Protein AF-Q9RK41-F1 (afdb_monomer)

Structure (mmCIF, N/CA/C/O backbone):
data_AF-Q9RK41-F1
#
_entry.id   AF-Q9RK41-F1
#
loop_
_atom_site.group_PDB
_atom_site.id
_atom_site.type_symbol
_atom_site.label_atom_id
_atom_site.label_alt_id
_atom_site.label_comp_id
_atom_site.label_asym_id
_atom_site.label_entity_id
_atom_site.label_seq_id
_atom_site.pdbx_PDB_ins_code
_atom_site.Cartn_x
_atom_site.Cartn_y
_atom_site.Cartn_z
_atom_site.occupancy
_atom_site.B_iso_or_equiv
_atom_site.auth_seq_id
_atom_site.auth_comp_id
_atom_site.auth_asym_id
_atom_site.auth_atom_id
_atom_site.pdbx_PDB_model_num
ATOM 1 N N . MET A 1 1 ? 5.358 27.552 23.175 1.00 31.44 1 MET A N 1
ATOM 2 C CA . MET A 1 1 ? 4.069 26.847 23.022 1.00 31.44 1 MET A CA 1
ATOM 3 C C . MET A 1 1 ? 4.256 25.793 21.933 1.00 31.44 1 MET A C 1
ATOM 5 O O . MET A 1 1 ? 4.200 26.131 20.760 1.00 31.44 1 MET A O 1
ATOM 9 N N . ARG A 1 2 ? 4.664 24.566 22.292 1.00 28.25 2 ARG A N 1
ATOM 10 C CA . ARG A 1 2 ? 4.886 23.490 21.310 1.00 28.25 2 ARG A CA 1
ATOM 11 C C . ARG A 1 2 ? 3.528 22.882 20.985 1.00 28.25 2 ARG A C 1
ATOM 13 O O . ARG A 1 2 ? 2.887 22.338 21.876 1.00 28.25 2 ARG A O 1
ATOM 20 N N . ALA A 1 3 ? 3.082 23.018 19.742 1.00 28.22 3 ALA A N 1
ATOM 21 C CA . ALA A 1 3 ? 1.960 22.238 19.255 1.00 28.22 3 ALA A CA 1
ATOM 22 C C . ALA A 1 3 ? 2.351 20.757 19.362 1.00 28.22 3 ALA A C 1
ATOM 24 O O . ALA A 1 3 ? 3.276 20.311 18.684 1.00 2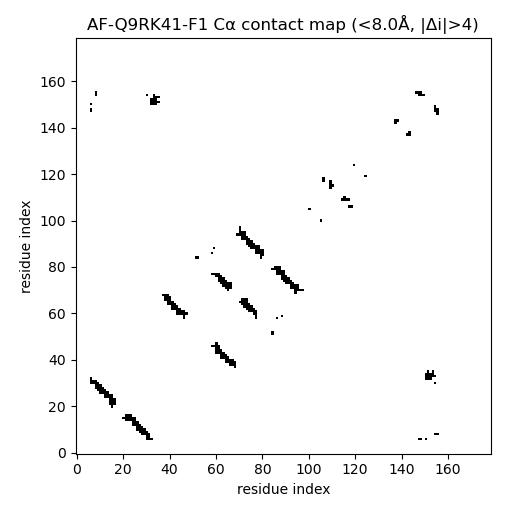8.22 3 ALA A O 1
ATOM 25 N N . ALA A 1 4 ? 1.679 20.015 20.240 1.00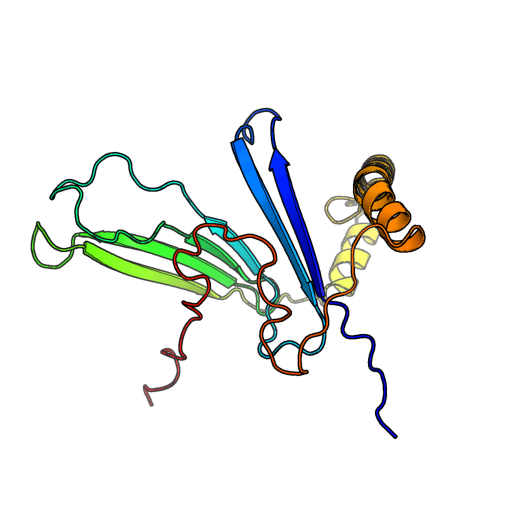 36.22 4 ALA A N 1
ATOM 26 C CA . ALA A 1 4 ? 1.688 18.561 20.226 1.00 36.22 4 ALA A CA 1
ATOM 27 C C . ALA A 1 4 ? 0.909 18.119 18.980 1.00 36.22 4 ALA A C 1
ATOM 29 O O . ALA A 1 4 ? -0.271 17.782 19.043 1.00 36.22 4 ALA A O 1
ATOM 30 N N . ALA A 1 5 ? 1.537 18.226 17.809 1.00 40.34 5 ALA A N 1
ATOM 31 C CA . ALA A 1 5 ? 1.030 17.557 16.627 1.00 40.34 5 ALA A CA 1
ATOM 32 C C . ALA A 1 5 ? 1.060 16.062 16.952 1.00 40.34 5 ALA A C 1
ATOM 34 O O . ALA A 1 5 ? 2.120 15.529 17.265 1.00 40.34 5 ALA A O 1
ATOM 35 N N . SER A 1 6 ? -0.102 15.409 16.943 1.00 44.84 6 SER A N 1
ATOM 36 C CA . SER A 1 6 ? -0.210 13.955 17.051 1.00 44.84 6 SER A CA 1
ATOM 37 C C . SER A 1 6 ? 0.601 13.328 15.910 1.00 44.84 6 SER A C 1
ATOM 39 O O . SER A 1 6 ? 0.143 13.227 14.772 1.00 44.84 6 SER A O 1
ATOM 41 N N . GLN A 1 7 ? 1.857 12.999 16.203 1.00 54.12 7 GLN A N 1
ATOM 42 C CA . GLN A 1 7 ? 2.804 12.331 15.319 1.00 54.12 7 GLN A CA 1
ATOM 43 C C . GLN A 1 7 ? 2.593 10.833 15.514 1.00 54.12 7 GLN A C 1
ATOM 45 O O . GLN A 1 7 ? 3.351 10.150 16.192 1.00 54.12 7 GLN A O 1
ATOM 50 N N . SER A 1 8 ? 1.465 10.332 15.016 1.00 60.81 8 SER A N 1
ATOM 51 C CA . SER A 1 8 ? 1.144 8.912 15.078 1.00 60.81 8 SER A CA 1
ATOM 52 C C . SER A 1 8 ? 1.766 8.209 13.874 1.00 60.81 8 SER A C 1
ATOM 54 O O . SER A 1 8 ? 1.295 8.333 12.744 1.00 60.81 8 SER A O 1
ATOM 56 N N . ALA A 1 9 ? 2.848 7.472 14.119 1.00 62.91 9 ALA A N 1
ATOM 57 C CA . ALA A 1 9 ? 3.339 6.452 13.206 1.00 62.91 9 ALA A CA 1
ATOM 58 C C . ALA A 1 9 ? 2.859 5.091 13.710 1.00 62.91 9 ALA A C 1
ATOM 60 O O . ALA A 1 9 ? 3.161 4.680 14.830 1.00 62.91 9 ALA A O 1
ATOM 61 N N . THR A 1 10 ? 2.113 4.377 12.876 1.00 73.88 10 THR A N 1
ATOM 62 C CA . THR A 1 10 ? 1.644 3.026 13.166 1.00 73.88 10 THR A CA 1
ATOM 63 C C . THR A 1 10 ? 2.471 2.037 12.365 1.00 73.88 10 THR A C 1
ATOM 65 O O . THR A 1 10 ? 2.572 2.121 11.139 1.00 73.88 10 THR A O 1
ATOM 68 N N . ARG A 1 11 ? 3.054 1.063 13.065 1.00 77.56 11 ARG A N 1
ATOM 69 C CA . ARG A 1 11 ? 3.727 -0.089 12.469 1.00 77.56 11 ARG A CA 1
ATOM 70 C C . ARG A 1 11 ? 3.065 -1.355 12.992 1.00 77.56 11 ARG A C 1
ATOM 72 O O . ARG A 1 11 ? 3.090 -1.602 14.191 1.00 77.56 11 ARG A O 1
ATOM 79 N N . ALA A 1 12 ? 2.541 -2.169 12.087 1.00 80.56 12 ALA A N 1
ATOM 80 C CA . ALA A 1 12 ? 2.037 -3.503 12.388 1.00 80.56 12 ALA A CA 1
ATOM 81 C C . ALA A 1 12 ? 2.848 -4.539 11.607 1.00 80.56 12 ALA A C 1
ATOM 83 O O . ALA A 1 12 ? 3.278 -4.295 10.477 1.00 80.56 12 ALA A O 1
ATOM 84 N N . CYS A 1 13 ? 3.105 -5.688 12.222 1.00 81.19 13 CYS A N 1
ATOM 85 C CA . CYS A 1 13 ? 3.839 -6.777 11.600 1.00 81.19 13 CYS A CA 1
ATOM 86 C C . CYS A 1 13 ? 3.270 -8.103 12.087 1.00 81.19 13 CYS A C 1
ATOM 88 O O . CYS A 1 13 ? 3.173 -8.316 13.292 1.00 81.19 13 CYS A O 1
ATOM 90 N N . TRP A 1 14 ? 2.936 -8.999 11.165 1.00 85.12 14 TRP A N 1
ATOM 91 C CA . TRP A 1 14 ? 2.436 -10.330 11.492 1.00 85.12 14 TRP A CA 1
ATOM 92 C C . TRP A 1 14 ? 2.948 -11.357 10.484 1.00 85.12 14 TRP A C 1
ATOM 94 O O . TRP A 1 14 ? 3.359 -11.012 9.375 1.00 85.12 14 TRP A O 1
ATOM 104 N N . ASN A 1 15 ? 2.954 -12.627 10.878 1.00 84.06 15 ASN A N 1
ATOM 105 C CA . ASN A 1 15 ? 3.256 -13.734 9.976 1.00 84.06 15 ASN A CA 1
ATOM 106 C C . ASN A 1 15 ? 1.941 -14.404 9.579 1.00 84.06 15 ASN A C 1
ATOM 108 O O . ASN A 1 15 ? 1.101 -14.662 10.440 1.00 84.06 15 ASN A O 1
ATOM 112 N N . SER A 1 16 ? 1.771 -14.700 8.294 1.00 82.38 16 SER A N 1
ATOM 113 C CA . SER A 1 16 ? 0.639 -15.488 7.820 1.00 82.38 16 SER A CA 1
ATOM 114 C C . SER A 1 16 ? 0.942 -16.980 7.934 1.00 82.38 16 SER A C 1
ATOM 116 O O . SER A 1 16 ? 2.052 -17.437 7.652 1.00 82.38 16 SER A O 1
ATOM 118 N N . THR A 1 17 ? -0.058 -17.748 8.351 1.00 81.00 17 THR A N 1
ATOM 119 C CA . THR A 1 17 ? -0.042 -19.218 8.381 1.00 81.00 17 THR A CA 1
ATOM 120 C C . THR A 1 17 ? -0.979 -19.820 7.331 1.00 81.00 17 THR A C 1
ATOM 122 O O . THR A 1 17 ? -1.079 -21.039 7.225 1.00 81.00 17 THR A O 1
ATOM 125 N N . ALA A 1 18 ? -1.664 -18.985 6.546 1.00 82.25 18 ALA A N 1
ATOM 126 C CA . ALA A 1 18 ? -2.736 -19.411 5.658 1.00 82.25 18 ALA A CA 1
ATOM 127 C C . ALA A 1 18 ? -2.232 -19.733 4.241 1.00 82.25 18 ALA A C 1
ATOM 129 O O . ALA A 1 18 ? -1.663 -18.873 3.565 1.00 82.25 18 ALA A O 1
ATOM 130 N N . GLY A 1 19 ? -2.513 -20.952 3.766 1.00 88.38 19 GLY A N 1
ATOM 131 C CA . GLY A 1 19 ? -2.382 -21.360 2.361 1.00 88.38 19 GLY A CA 1
ATOM 132 C C . GLY A 1 19 ? -1.054 -20.967 1.700 1.00 88.38 19 GLY A C 1
ATOM 133 O O . GLY A 1 19 ? 0.020 -21.189 2.255 1.00 88.38 19 GLY A O 1
ATOM 134 N N . ALA A 1 20 ? -1.136 -20.345 0.518 1.00 86.25 20 ALA A N 1
ATOM 135 C CA . ALA A 1 20 ? 0.021 -19.884 -0.262 1.00 86.25 20 ALA A CA 1
ATOM 136 C C . ALA A 1 20 ? 0.879 -18.814 0.445 1.00 86.25 20 ALA A C 1
ATOM 138 O O . ALA A 1 20 ? 2.006 -18.551 0.033 1.00 86.25 20 ALA A O 1
ATOM 139 N N . TRP A 1 21 ? 0.364 -18.208 1.517 1.00 84.94 21 TRP A N 1
ATOM 140 C CA . TRP A 1 21 ? 1.045 -17.176 2.295 1.00 84.94 21 TRP A CA 1
ATOM 141 C C . TRP A 1 21 ? 1.672 -17.713 3.584 1.00 84.94 21 TRP A C 1
ATOM 143 O O . TRP A 1 21 ? 2.211 -16.929 4.366 1.00 84.94 21 TRP A O 1
ATOM 153 N N . ALA A 1 22 ? 1.632 -19.029 3.816 1.00 89.31 22 ALA A N 1
ATOM 154 C CA . ALA A 1 22 ? 2.238 -19.641 4.989 1.00 89.31 22 ALA A CA 1
ATOM 155 C C . ALA A 1 22 ? 3.745 -19.322 5.079 1.00 89.31 22 ALA A C 1
ATOM 157 O O . ALA A 1 22 ? 4.538 -19.614 4.180 1.00 89.31 22 ALA A O 1
ATOM 158 N N . GLY A 1 23 ? 4.145 -18.702 6.190 1.00 86.06 23 GLY A N 1
ATOM 159 C CA . GLY A 1 23 ? 5.519 -18.262 6.435 1.00 86.06 23 GLY A CA 1
ATOM 160 C C . GLY A 1 23 ? 5.881 -16.911 5.809 1.00 86.06 23 GLY A C 1
ATOM 161 O O . GLY A 1 23 ? 7.034 -16.492 5.918 1.00 86.06 23 GLY A O 1
ATOM 162 N N . THR A 1 24 ? 4.937 -16.210 5.176 1.00 90.50 24 THR A N 1
ATOM 163 C CA . THR A 1 24 ? 5.147 -14.840 4.688 1.00 90.50 24 THR A CA 1
ATOM 164 C C . THR A 1 24 ? 4.859 -13.833 5.796 1.00 90.50 24 THR A C 1
ATOM 166 O O . THR A 1 24 ? 3.843 -13.910 6.489 1.00 90.50 24 THR A O 1
ATOM 169 N N . ARG A 1 25 ? 5.760 -12.861 5.957 1.00 90.56 25 ARG A N 1
ATOM 170 C CA . ARG A 1 25 ? 5.607 -11.752 6.898 1.00 90.56 25 ARG A CA 1
ATOM 171 C C . ARG A 1 25 ? 4.985 -10.554 6.197 1.00 90.56 25 ARG A C 1
ATOM 173 O O . ARG A 1 25 ? 5.548 -10.053 5.227 1.00 90.56 25 ARG A O 1
ATOM 180 N N . PHE A 1 26 ? 3.889 -10.053 6.745 1.00 90.31 26 PHE A N 1
ATOM 181 C CA . PHE A 1 26 ? 3.267 -8.808 6.321 1.00 90.31 26 PHE A CA 1
ATOM 182 C C . PHE A 1 26 ? 3.679 -7.686 7.270 1.00 90.31 26 PHE A C 1
ATOM 184 O O . PHE A 1 26 ? 3.682 -7.859 8.491 1.00 90.31 26 PHE A O 1
ATOM 191 N N . ARG A 1 27 ? 4.056 -6.535 6.706 1.00 89.94 27 ARG A N 1
ATOM 192 C CA . ARG A 1 27 ? 4.402 -5.323 7.454 1.00 89.94 27 ARG A CA 1
ATOM 193 C C . ARG A 1 27 ? 3.597 -4.164 6.895 1.00 89.94 27 ARG A C 1
ATOM 195 O O . ARG A 1 27 ? 3.735 -3.833 5.724 1.00 89.94 27 ARG A O 1
ATOM 202 N N . LEU A 1 28 ? 2.823 -3.524 7.760 1.00 90.75 28 LEU A N 1
ATOM 203 C CA . LEU A 1 28 ? 2.126 -2.282 7.465 1.00 90.75 28 LEU A CA 1
ATOM 204 C C . LEU A 1 28 ? 2.824 -1.142 8.206 1.00 90.75 28 LEU A C 1
ATOM 206 O O . LEU A 1 28 ? 3.111 -1.256 9.401 1.00 90.75 28 LEU A O 1
ATOM 210 N N . ARG A 1 29 ? 3.120 -0.051 7.498 1.00 89.69 29 ARG A N 1
ATOM 211 C CA . ARG A 1 29 ? 3.643 1.189 8.078 1.00 89.69 29 ARG A CA 1
ATOM 212 C C . ARG A 1 29 ? 2.847 2.357 7.518 1.00 89.69 29 ARG A C 1
ATOM 214 O O . ARG A 1 29 ? 2.756 2.505 6.307 1.00 89.69 29 ARG A O 1
ATOM 221 N N . SER A 1 30 ? 2.336 3.191 8.409 1.00 90.50 30 SER A N 1
ATOM 222 C CA . SER A 1 30 ? 1.732 4.478 8.084 1.00 90.50 30 SER A CA 1
ATOM 223 C C . SER A 1 30 ? 2.209 5.508 9.099 1.00 90.50 30 SER A C 1
ATOM 225 O O . SER A 1 30 ? 2.531 5.156 10.233 1.00 90.50 30 SER A O 1
ATOM 227 N N . GLY A 1 31 ? 2.306 6.767 8.703 1.00 91.19 31 GLY A N 1
ATOM 228 C CA . GLY A 1 31 ? 2.718 7.835 9.600 1.00 91.19 31 GLY A CA 1
ATOM 229 C C . GLY A 1 31 ? 2.530 9.201 8.970 1.00 91.19 31 GLY A C 1
ATOM 230 O O . GLY A 1 31 ? 2.456 9.330 7.750 1.00 91.19 31 GLY A O 1
ATOM 231 N N . LYS A 1 32 ? 2.447 10.223 9.818 1.00 90.25 32 LYS A N 1
ATOM 232 C CA . LYS A 1 32 ? 2.384 11.630 9.401 1.00 90.25 32 LYS A CA 1
ATOM 233 C C . LYS A 1 32 ? 3.711 12.326 9.678 1.00 90.25 32 LYS A C 1
ATOM 235 O O . LYS A 1 32 ? 4.464 11.884 10.540 1.00 90.25 32 LYS A O 1
ATOM 240 N N . ALA A 1 33 ? 3.975 13.431 8.980 1.00 90.94 33 ALA A N 1
ATOM 241 C CA . ALA A 1 33 ? 5.192 14.231 9.159 1.00 90.94 33 ALA A CA 1
ATOM 242 C C . ALA A 1 33 ? 6.487 13.397 9.075 1.00 90.94 33 ALA A C 1
ATOM 244 O O . ALA A 1 33 ? 7.426 13.629 9.834 1.00 90.94 33 ALA A O 1
ATOM 245 N N . LEU A 1 34 ? 6.509 12.406 8.181 1.00 90.81 34 LEU A N 1
ATOM 246 C CA . LEU A 1 34 ? 7.717 11.657 7.851 1.00 90.81 34 LEU A CA 1
ATOM 247 C C . LEU A 1 34 ? 8.591 12.473 6.888 1.00 90.81 34 LEU A C 1
ATOM 249 O O . LEU A 1 34 ? 8.086 13.361 6.202 1.00 90.81 34 LEU A O 1
ATOM 253 N N . GLY A 1 35 ? 9.888 12.172 6.840 1.00 90.50 35 GLY A N 1
ATOM 254 C CA . GLY A 1 35 ? 10.858 12.874 5.987 1.00 90.50 35 GLY A CA 1
ATOM 255 C C . GLY A 1 35 ? 10.627 12.710 4.488 1.00 90.50 35 GLY A C 1
ATOM 256 O O . GLY A 1 35 ? 11.020 13.566 3.701 1.00 90.50 35 GLY A O 1
ATOM 257 N N . THR A 1 36 ? 9.959 11.632 4.084 1.00 88.81 36 THR A N 1
ATOM 258 C CA . THR A 1 36 ? 9.666 11.336 2.682 1.00 88.81 36 THR A CA 1
ATOM 259 C C . THR A 1 36 ? 8.236 10.834 2.557 1.00 88.81 36 THR A C 1
ATOM 261 O O . THR A 1 36 ? 7.836 9.918 3.283 1.00 88.81 36 THR A O 1
ATOM 264 N N . ASP A 1 37 ? 7.468 11.429 1.640 1.00 88.75 37 ASP A N 1
ATOM 265 C CA . ASP A 1 37 ? 6.156 10.897 1.280 1.00 88.75 37 ASP A CA 1
ATOM 266 C C . ASP A 1 37 ? 6.334 9.601 0.489 1.00 88.75 37 ASP A C 1
ATOM 268 O O . ASP A 1 37 ? 7.138 9.522 -0.441 1.00 88.75 37 ASP A O 1
ATOM 272 N N . ARG A 1 38 ? 5.628 8.553 0.910 1.00 89.62 38 ARG A N 1
ATOM 273 C CA . ARG A 1 38 ? 5.791 7.216 0.346 1.00 89.62 38 ARG A CA 1
ATOM 274 C C . ARG A 1 38 ? 4.506 6.419 0.473 1.00 89.62 38 ARG A C 1
ATOM 276 O O . ARG A 1 38 ? 4.122 6.017 1.572 1.00 89.62 38 ARG A O 1
ATOM 283 N N . LYS A 1 39 ? 3.907 6.112 -0.675 1.00 93.56 39 LYS A N 1
ATOM 284 C CA . LYS A 1 39 ? 2.746 5.229 -0.804 1.00 93.56 39 LYS A CA 1
ATOM 285 C C . LYS A 1 39 ? 3.141 4.077 -1.717 1.00 93.56 39 LYS A C 1
ATOM 287 O O . LYS A 1 39 ? 3.134 4.220 -2.934 1.00 93.56 39 LYS A O 1
ATOM 292 N N . GLU A 1 40 ? 3.560 2.963 -1.126 1.00 95.06 40 GLU A N 1
ATOM 293 C CA . GLU A 1 40 ? 4.035 1.804 -1.884 1.00 95.06 40 GLU A CA 1
ATOM 294 C C . GLU A 1 40 ? 3.626 0.478 -1.239 1.00 95.06 40 GLU A C 1
ATOM 296 O O . GLU A 1 40 ? 3.470 0.376 -0.019 1.00 95.06 40 GLU A O 1
ATOM 301 N N . VAL A 1 41 ? 3.537 -0.559 -2.068 1.00 95.88 41 VAL A N 1
ATOM 302 C CA . VAL A 1 41 ? 3.525 -1.962 -1.652 1.00 95.88 41 VAL A CA 1
ATOM 303 C C . VAL A 1 41 ? 4.812 -2.604 -2.153 1.00 95.88 41 VAL A C 1
ATOM 305 O O . VAL A 1 41 ? 5.045 -2.661 -3.357 1.00 95.88 41 VAL A O 1
ATOM 308 N N . ALA A 1 42 ? 5.650 -3.102 -1.242 1.00 95.12 42 ALA A N 1
ATOM 309 C CA . ALA A 1 42 ? 6.912 -3.753 -1.585 1.00 95.12 42 ALA A CA 1
ATOM 310 C C . ALA A 1 42 ? 6.880 -5.245 -1.227 1.00 95.12 42 ALA A C 1
ATOM 312 O O . ALA A 1 42 ? 6.757 -5.620 -0.059 1.00 95.12 42 ALA A O 1
ATOM 313 N N . VAL A 1 43 ? 7.045 -6.098 -2.235 1.00 94.69 43 VAL A N 1
ATOM 314 C CA . VAL A 1 43 ? 7.168 -7.550 -2.104 1.00 94.69 43 VAL A CA 1
ATOM 315 C C . VAL A 1 43 ? 8.644 -7.918 -2.168 1.00 94.69 43 VAL A C 1
ATOM 317 O O . VAL A 1 43 ? 9.296 -7.758 -3.198 1.00 94.69 43 VAL A O 1
ATOM 320 N N . ARG A 1 44 ? 9.183 -8.417 -1.054 1.00 92.00 44 ARG A N 1
ATOM 321 C CA . ARG A 1 44 ? 10.572 -8.885 -0.964 1.00 92.00 44 ARG A CA 1
ATOM 322 C C . ARG A 1 44 ? 10.618 -10.392 -1.150 1.00 92.00 44 ARG A C 1
ATOM 324 O O . ARG A 1 44 ? 10.017 -11.130 -0.367 1.00 92.00 44 ARG A O 1
ATOM 331 N N . PHE A 1 45 ? 11.344 -10.846 -2.163 1.00 88.94 45 PHE A N 1
ATOM 332 C CA . PHE A 1 45 ? 11.522 -12.270 -2.413 1.00 88.94 45 PHE A CA 1
ATOM 333 C C . PHE A 1 45 ? 12.544 -12.869 -1.443 1.00 88.94 45 PHE A C 1
ATOM 335 O O . PHE A 1 45 ? 13.439 -12.185 -0.940 1.00 88.94 45 PHE A O 1
ATOM 342 N N . ARG A 1 46 ? 12.408 -14.171 -1.170 1.00 83.50 46 ARG A N 1
ATOM 343 C CA . ARG A 1 46 ? 13.411 -14.914 -0.397 1.00 83.50 46 ARG A CA 1
ATOM 344 C C . ARG A 1 46 ? 14.738 -14.902 -1.155 1.00 83.50 46 ARG A C 1
ATOM 346 O O . ARG A 1 46 ? 14.746 -14.953 -2.384 1.00 83.50 46 ARG A O 1
ATOM 353 N N . SER A 1 47 ? 15.845 -14.865 -0.419 1.00 72.75 47 SER A N 1
ATOM 354 C CA . SER A 1 47 ? 17.175 -14.996 -1.013 1.00 72.75 47 SER A CA 1
ATOM 355 C C . SER A 1 47 ? 17.280 -16.297 -1.807 1.00 72.75 47 SER A C 1
ATOM 357 O O . SER A 1 47 ? 16.752 -17.332 -1.390 1.00 72.75 47 SER A O 1
ATOM 359 N N . VAL A 1 48 ? 17.960 -16.239 -2.952 1.00 68.75 48 VAL A N 1
ATOM 360 C CA . VAL A 1 48 ? 18.152 -17.403 -3.822 1.00 68.75 48 VAL A CA 1
ATOM 361 C C . VAL A 1 48 ? 19.003 -18.446 -3.075 1.00 68.75 48 VAL A C 1
ATOM 363 O O . VAL A 1 48 ? 20.090 -18.096 -2.615 1.00 68.75 48 VAL A O 1
ATOM 366 N N . PRO A 1 49 ? 18.553 -19.710 -2.937 1.00 59.59 49 PRO A N 1
ATOM 367 C CA . PRO A 1 49 ? 19.274 -20.731 -2.165 1.00 59.59 49 PRO A CA 1
ATOM 368 C C . PRO A 1 49 ? 20.652 -21.102 -2.728 1.00 59.59 49 PRO A C 1
ATOM 370 O O . PRO A 1 49 ? 21.513 -21.581 -1.992 1.00 59.59 49 PRO A O 1
ATOM 373 N N . HIS A 1 50 ? 20.860 -20.898 -4.031 1.00 61.84 50 HIS A N 1
ATOM 374 C CA . HIS A 1 50 ? 22.074 -21.282 -4.743 1.00 61.84 50 HIS A CA 1
ATOM 375 C C . HIS A 1 50 ? 22.664 -20.065 -5.448 1.00 61.84 50 HIS A C 1
ATOM 377 O O . HIS A 1 50 ? 22.134 -19.602 -6.457 1.00 61.84 50 HIS A O 1
ATOM 383 N N . LEU A 1 51 ? 23.768 -19.551 -4.910 1.00 64.94 51 LEU A N 1
ATOM 384 C CA . LEU A 1 51 ? 24.591 -18.575 -5.609 1.00 64.94 51 LEU A CA 1
ATOM 385 C C . LEU A 1 51 ? 25.613 -19.335 -6.460 1.00 64.94 51 LEU A C 1
ATOM 387 O O . LEU A 1 51 ? 26.349 -20.153 -5.907 1.00 64.94 51 LEU A O 1
ATOM 391 N N . PRO A 1 52 ? 25.689 -19.088 -7.778 1.00 60.41 52 PRO A N 1
ATOM 392 C CA . PRO A 1 52 ? 26.621 -19.805 -8.647 1.00 60.41 52 PRO A CA 1
ATOM 393 C C . PRO A 1 52 ? 28.108 -19.569 -8.310 1.00 60.41 52 PRO A C 1
ATOM 395 O O . PRO A 1 52 ? 28.943 -20.354 -8.745 1.00 60.41 52 PRO A O 1
ATOM 398 N N . PHE A 1 53 ? 28.448 -18.547 -7.506 1.00 61.16 53 PHE A N 1
ATOM 399 C CA . PHE A 1 53 ? 29.833 -18.117 -7.242 1.00 61.16 53 PHE A CA 1
ATOM 400 C C . PHE A 1 53 ? 30.175 -17.943 -5.747 1.00 61.16 53 PHE A C 1
ATOM 402 O O . PHE A 1 53 ? 30.898 -17.025 -5.369 1.00 61.16 53 PHE A O 1
ATOM 409 N N . GLY A 1 54 ? 29.675 -18.838 -4.888 1.00 55.56 54 GLY A N 1
ATOM 410 C CA . GLY A 1 54 ? 30.046 -18.901 -3.465 1.00 55.56 54 GLY A CA 1
ATOM 411 C C . GLY A 1 54 ? 29.133 -18.106 -2.520 1.00 55.56 54 GLY A C 1
ATOM 412 O O . GLY A 1 54 ? 28.395 -17.215 -2.934 1.00 55.56 54 GLY A O 1
ATOM 413 N N . GLN A 1 55 ? 29.150 -18.478 -1.233 1.00 55.06 55 GLN A N 1
ATOM 414 C CA . GLN A 1 55 ? 28.188 -18.032 -0.209 1.00 55.06 55 GLN A CA 1
ATOM 415 C C . GLN A 1 55 ? 28.505 -16.663 0.432 1.00 55.06 55 GLN A C 1
ATOM 417 O O . GLN A 1 55 ? 27.698 -16.175 1.219 1.00 55.06 55 GLN A O 1
ATOM 422 N N . ASP A 1 56 ? 29.627 -16.029 0.073 1.00 55.84 56 ASP A N 1
ATOM 423 C CA . ASP A 1 56 ? 30.143 -14.821 0.746 1.00 55.84 56 ASP A CA 1
ATOM 424 C C . ASP A 1 56 ? 29.765 -13.492 0.068 1.00 55.84 56 ASP A C 1
ATOM 426 O O . ASP A 1 56 ? 30.171 -12.421 0.522 1.00 55.84 56 ASP A O 1
ATOM 430 N N . GLN A 1 57 ? 28.971 -13.515 -1.007 1.00 58.59 57 GLN A N 1
ATOM 431 C CA . GLN A 1 57 ? 28.486 -12.276 -1.618 1.00 58.59 57 GLN A CA 1
ATOM 432 C C . GLN A 1 57 ? 27.235 -11.772 -0.887 1.00 58.59 57 GLN A C 1
ATOM 434 O O . GLN A 1 57 ? 26.251 -12.497 -0.715 1.00 58.59 57 GLN A O 1
ATOM 439 N N . ASP A 1 58 ? 27.249 -10.501 -0.471 1.00 64.12 58 ASP A N 1
ATOM 440 C CA . ASP A 1 58 ? 26.067 -9.811 0.053 1.00 64.12 58 ASP A CA 1
ATOM 441 C C . ASP A 1 58 ? 25.043 -9.611 -1.077 1.00 64.12 58 ASP A C 1
ATOM 443 O O . ASP A 1 58 ? 25.004 -8.581 -1.751 1.00 64.12 58 ASP A O 1
ATOM 447 N N . VAL A 1 59 ? 24.245 -10.648 -1.344 1.00 68.94 59 VAL A N 1
ATOM 448 C CA . VAL A 1 59 ? 23.214 -10.593 -2.381 1.00 68.94 59 VAL A CA 1
ATOM 449 C C . VAL A 1 59 ? 21.971 -9.922 -1.829 1.00 68.94 59 VAL A C 1
ATOM 451 O O . VAL A 1 59 ? 21.308 -10.443 -0.924 1.00 68.94 59 VAL A O 1
ATOM 454 N N . ARG A 1 60 ? 21.643 -8.756 -2.389 1.00 74.75 60 ARG A N 1
ATOM 455 C CA . ARG A 1 60 ? 20.398 -8.063 -2.069 1.00 74.75 60 ARG A CA 1
ATOM 456 C C . ARG A 1 60 ? 19.202 -8.899 -2.546 1.00 74.75 60 ARG A C 1
ATOM 458 O O . ARG A 1 60 ? 19.253 -9.465 -3.637 1.00 74.75 60 ARG A O 1
ATOM 465 N N . PRO A 1 61 ? 18.140 -9.019 -1.731 1.00 82.06 61 PRO A N 1
ATOM 466 C CA . PRO A 1 61 ? 16.939 -9.724 -2.150 1.00 82.06 61 PRO A CA 1
ATOM 467 C C . PRO A 1 61 ? 16.292 -8.990 -3.322 1.00 82.06 61 PRO A C 1
ATOM 469 O O . PRO A 1 61 ? 16.287 -7.760 -3.356 1.00 82.06 61 PRO A O 1
ATOM 472 N N . ASN A 1 62 ? 15.699 -9.747 -4.243 1.00 89.50 62 ASN A N 1
ATOM 473 C CA . ASN A 1 62 ? 14.885 -9.157 -5.296 1.00 89.50 62 ASN A CA 1
ATOM 474 C C . ASN A 1 62 ? 13.653 -8.481 -4.674 1.00 89.50 62 ASN A C 1
ATOM 476 O O . ASN A 1 62 ? 13.076 -8.999 -3.705 1.00 89.50 62 ASN A O 1
ATOM 480 N N . VAL A 1 63 ? 13.228 -7.352 -5.239 1.00 93.19 63 VAL A N 1
ATOM 481 C CA . VAL A 1 63 ? 12.078 -6.583 -4.747 1.00 93.19 63 VAL A CA 1
ATOM 482 C C . VAL A 1 63 ? 11.171 -6.200 -5.907 1.00 93.19 63 VAL A C 1
ATOM 484 O O . VAL A 1 63 ? 11.627 -5.647 -6.898 1.00 93.19 63 VAL A O 1
ATOM 487 N N . LEU A 1 64 ? 9.878 -6.480 -5.767 1.00 95.69 64 LEU A N 1
ATOM 488 C CA . LEU A 1 64 ? 8.824 -5.964 -6.637 1.00 95.69 64 LEU A CA 1
ATOM 489 C C . LEU A 1 64 ? 8.074 -4.870 -5.879 1.00 95.69 64 LEU A C 1
ATOM 491 O O . LEU A 1 64 ? 7.590 -5.118 -4.773 1.00 95.69 64 LEU A O 1
ATOM 495 N N . ARG A 1 65 ? 7.979 -3.672 -6.450 1.00 96.06 65 ARG A N 1
ATOM 496 C CA . ARG A 1 65 ? 7.322 -2.523 -5.825 1.00 96.06 65 ARG A CA 1
ATOM 497 C C . ARG A 1 65 ? 6.194 -2.012 -6.698 1.00 96.06 65 ARG A C 1
ATOM 499 O O . ARG A 1 65 ? 6.361 -1.825 -7.900 1.00 96.06 65 ARG A O 1
ATOM 506 N N . PHE A 1 66 ? 5.077 -1.734 -6.050 1.00 96.38 66 PHE A N 1
ATOM 507 C CA . PHE A 1 66 ? 3.953 -1.005 -6.609 1.00 96.38 66 PHE A CA 1
ATOM 508 C C . PHE A 1 66 ? 3.921 0.362 -5.930 1.00 96.38 66 PHE A C 1
ATOM 510 O O . PHE A 1 66 ? 3.610 0.445 -4.740 1.00 96.38 66 PHE A O 1
ATOM 517 N N . GLY A 1 67 ? 4.289 1.416 -6.651 1.00 94.88 67 GLY A N 1
ATOM 518 C CA . GLY A 1 67 ? 4.051 2.790 -6.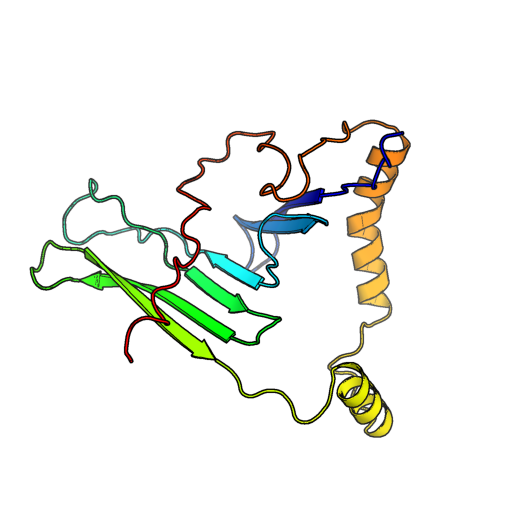222 1.00 94.88 67 GLY A CA 1
ATOM 519 C C . GLY A 1 67 ? 2.584 3.131 -6.445 1.00 94.88 67 GLY A C 1
ATOM 520 O O . GLY A 1 67 ? 2.048 2.841 -7.510 1.00 94.88 67 GLY A O 1
ATOM 521 N N . LEU A 1 68 ? 1.933 3.692 -5.430 1.00 91.75 68 LEU A N 1
ATOM 522 C CA . LEU A 1 68 ? 0.509 4.032 -5.464 1.00 91.75 68 LEU A CA 1
ATOM 523 C C . LEU A 1 68 ? 0.283 5.496 -5.848 1.00 91.75 68 LEU A C 1
ATOM 525 O O . LEU A 1 68 ? -0.726 5.823 -6.453 1.00 91.75 68 LEU A O 1
ATOM 529 N N . GLU A 1 69 ? 1.207 6.384 -5.479 1.00 88.31 69 GLU A N 1
ATOM 530 C CA . GLU A 1 69 ? 1.146 7.796 -5.850 1.00 88.31 69 GLU A CA 1
ATOM 531 C C . GLU A 1 69 ? 2.564 8.392 -5.798 1.00 88.31 69 GLU A C 1
ATOM 533 O O . GLU A 1 69 ? 3.109 8.551 -4.701 1.00 88.31 69 GLU A O 1
ATOM 538 N N . PRO A 1 70 ? 3.199 8.678 -6.951 1.00 88.75 70 PRO A N 1
ATOM 539 C CA . PRO A 1 70 ? 2.732 8.383 -8.311 1.00 88.75 70 PRO A CA 1
ATOM 540 C C . PRO A 1 70 ? 2.653 6.872 -8.606 1.00 88.75 70 PRO A C 1
ATOM 542 O O . PRO A 1 70 ? 3.425 6.077 -8.060 1.00 88.75 70 PRO A O 1
ATOM 545 N N . GLU A 1 71 ? 1.737 6.483 -9.499 1.00 92.25 71 GLU A N 1
ATOM 546 C CA . GLU A 1 71 ? 1.568 5.085 -9.904 1.00 92.25 71 GLU A CA 1
ATOM 547 C C . GLU A 1 71 ? 2.786 4.574 -10.683 1.00 92.25 71 GLU A C 1
ATOM 549 O O . GLU A 1 71 ? 3.212 5.136 -11.698 1.00 92.25 71 GLU A O 1
ATOM 554 N N . SER A 1 72 ? 3.386 3.497 -10.185 1.00 94.94 72 SER A N 1
ATOM 555 C CA . SER A 1 72 ? 4.559 2.892 -10.812 1.00 94.94 72 SER A CA 1
ATOM 556 C C . SER A 1 72 ? 4.711 1.422 -10.453 1.00 94.94 72 SER A C 1
ATOM 558 O O . SER A 1 72 ? 4.234 0.948 -9.423 1.00 94.94 72 SER A O 1
ATOM 560 N N . LEU A 1 73 ? 5.420 0.702 -11.312 1.00 96.31 73 LEU A N 1
ATOM 561 C CA . LEU A 1 73 ? 5.862 -0.662 -11.083 1.00 96.31 73 LEU A CA 1
ATOM 562 C C . LEU A 1 73 ? 7.382 -0.680 -11.178 1.00 96.31 73 LEU A C 1
ATOM 564 O O . LEU A 1 73 ? 7.925 -0.339 -12.230 1.00 96.31 73 LEU A O 1
ATOM 568 N N . SER A 1 74 ? 8.069 -1.088 -10.114 1.00 96.06 74 SER A N 1
ATOM 569 C CA . SER A 1 74 ? 9.513 -1.300 -10.170 1.00 96.06 74 SER A CA 1
ATOM 570 C C . SER A 1 74 ? 9.931 -2.689 -9.722 1.00 96.06 74 SER A C 1
ATOM 572 O O . SER A 1 74 ? 9.293 -3.335 -8.890 1.00 96.06 74 SER A O 1
ATOM 574 N N . VAL A 1 75 ? 10.996 -3.177 -10.345 1.00 94.88 75 VAL A N 1
ATOM 575 C CA . VAL A 1 75 ? 11.539 -4.514 -10.148 1.00 94.88 75 VAL A CA 1
ATOM 576 C C . VAL A 1 75 ? 13.048 -4.391 -9.988 1.00 94.88 75 VAL A C 1
ATOM 578 O O . VAL A 1 75 ? 13.757 -4.059 -10.936 1.00 94.88 75 VAL A O 1
ATOM 581 N N . ASP A 1 76 ? 13.516 -4.675 -8.776 1.00 91.88 76 ASP A N 1
ATOM 582 C CA . ASP A 1 76 ? 14.926 -4.752 -8.414 1.00 91.88 76 ASP A CA 1
ATOM 583 C C . ASP A 1 76 ? 15.356 -6.229 -8.442 1.00 91.88 76 ASP A C 1
ATOM 585 O O . ASP A 1 76 ? 14.841 -7.049 -7.672 1.00 91.88 76 ASP A O 1
ATOM 589 N N . LEU A 1 77 ? 16.277 -6.586 -9.340 1.00 89.31 77 LEU A N 1
ATOM 590 C CA . LEU A 1 77 ? 16.763 -7.953 -9.547 1.00 89.31 77 LEU A CA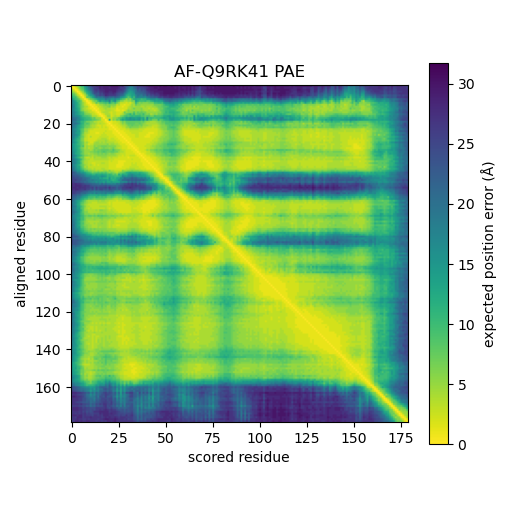 1
ATOM 591 C C . LEU A 1 77 ? 18.278 -8.032 -9.436 1.00 89.31 77 LEU A C 1
ATOM 593 O O . LEU A 1 77 ? 19.009 -7.167 -9.914 1.00 89.31 77 LEU A O 1
ATOM 597 N N . THR A 1 78 ? 18.759 -9.145 -8.897 1.00 85.00 78 THR A N 1
ATOM 598 C CA . THR A 1 78 ? 20.169 -9.518 -9.010 1.00 85.00 78 THR A CA 1
ATOM 599 C C . THR A 1 78 ? 20.407 -10.283 -10.312 1.00 85.00 78 THR A C 1
ATOM 601 O O . THR A 1 78 ? 19.798 -11.329 -10.532 1.00 85.00 78 THR A O 1
ATOM 604 N N . ALA A 1 79 ? 21.319 -9.790 -11.148 1.00 82.56 79 ALA A N 1
ATOM 605 C CA . ALA A 1 79 ? 21.757 -10.421 -12.391 1.00 82.56 79 ALA A CA 1
ATOM 606 C C . ALA A 1 79 ? 23.277 -10.654 -12.395 1.00 82.56 79 ALA A C 1
ATOM 608 O O . ALA A 1 79 ? 24.011 -10.067 -11.598 1.00 82.56 79 ALA A O 1
ATOM 609 N N . THR A 1 80 ? 23.762 -11.502 -13.302 1.00 80.56 80 THR A N 1
ATOM 610 C CA . THR A 1 80 ? 25.203 -11.671 -13.534 1.00 80.56 80 THR A CA 1
ATOM 611 C C . THR A 1 80 ? 25.768 -10.427 -14.216 1.00 80.56 80 THR A C 1
ATOM 613 O O . THR A 1 80 ? 25.197 -9.920 -15.182 1.00 80.56 80 THR A O 1
ATOM 616 N N . GLY A 1 81 ? 26.876 -9.922 -13.684 1.00 75.94 81 GLY A N 1
ATOM 617 C CA . GLY A 1 81 ? 27.601 -8.778 -14.216 1.00 75.94 81 GLY A CA 1
ATOM 618 C C . GLY A 1 81 ? 28.477 -9.138 -15.417 1.00 75.94 81 GLY A C 1
ATOM 619 O O . GLY A 1 81 ? 28.382 -10.212 -16.007 1.00 75.94 81 GLY A O 1
ATOM 620 N N . SER A 1 82 ? 29.375 -8.223 -15.779 1.00 75.94 82 SER A N 1
ATOM 621 C CA . SER A 1 82 ? 30.259 -8.370 -16.944 1.00 75.94 82 SER A CA 1
ATOM 622 C C . SER A 1 82 ? 31.290 -9.495 -16.813 1.00 75.94 82 SER A C 1
ATOM 624 O O . SER A 1 82 ? 31.819 -9.964 -17.820 1.00 75.94 82 SER A O 1
ATOM 626 N N . ARG A 1 83 ? 31.583 -9.938 -15.587 1.00 75.31 83 ARG A N 1
ATOM 627 C CA . ARG A 1 83 ? 32.381 -11.138 -15.313 1.00 75.31 83 ARG A CA 1
ATOM 628 C C . ARG A 1 83 ? 31.466 -12.220 -14.743 1.00 75.31 83 ARG A C 1
ATOM 630 O O . ARG A 1 83 ? 30.598 -11.866 -13.941 1.00 75.31 83 ARG A O 1
ATOM 637 N N . PRO A 1 84 ? 31.691 -13.509 -15.061 1.00 69.12 84 PRO A N 1
ATOM 638 C CA . PRO A 1 84 ? 30.859 -14.606 -14.568 1.00 69.12 84 PRO A CA 1
ATOM 639 C C . PRO A 1 84 ? 30.610 -14.520 -13.061 1.00 69.12 84 PRO A C 1
ATOM 641 O O . PRO A 1 84 ? 29.479 -14.629 -12.625 1.00 69.12 84 PRO A O 1
ATOM 644 N N . GLU A 1 85 ? 31.636 -14.178 -12.287 1.00 72.62 85 GLU A N 1
ATOM 645 C CA . GLU A 1 85 ? 31.621 -14.211 -10.819 1.00 72.62 85 GLU A CA 1
ATOM 646 C C . GLU A 1 85 ? 31.052 -12.947 -10.157 1.00 72.62 85 GLU A C 1
ATOM 648 O O . GLU A 1 85 ? 30.983 -12.852 -8.931 1.00 72.62 85 GLU A O 1
ATOM 653 N N . THR A 1 86 ? 30.657 -11.958 -10.961 1.00 74.38 86 THR 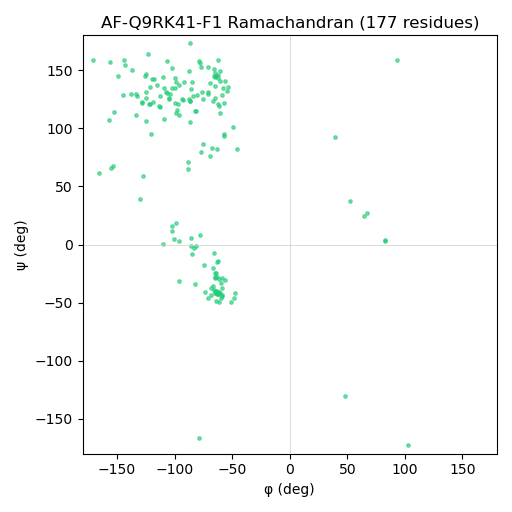A N 1
ATOM 654 C CA . THR A 1 86 ? 30.152 -10.672 -10.470 1.00 74.38 86 THR A CA 1
ATOM 655 C C . THR A 1 86 ? 28.634 -10.637 -10.485 1.00 74.38 86 THR A C 1
ATOM 657 O O . THR A 1 86 ? 28.005 -11.100 -11.434 1.00 74.38 86 THR A O 1
ATOM 660 N N . LEU A 1 87 ? 28.043 -10.050 -9.446 1.00 78.25 87 LEU A N 1
ATOM 661 C CA . LEU A 1 87 ? 26.610 -9.794 -9.365 1.00 78.25 87 LEU A CA 1
ATOM 662 C C . LEU A 1 87 ? 26.344 -8.293 -9.489 1.00 78.25 87 LEU A C 1
ATOM 664 O O . LEU A 1 87 ? 26.992 -7.473 -8.840 1.00 78.25 87 LEU A O 1
ATOM 668 N N . THR A 1 88 ? 25.361 -7.940 -10.308 1.00 81.69 88 THR A N 1
ATOM 669 C CA . THR A 1 88 ? 24.899 -6.570 -10.531 1.00 81.69 88 THR A CA 1
ATOM 670 C C . THR A 1 88 ? 23.433 -6.462 -10.131 1.00 81.69 88 THR A C 1
ATOM 672 O O . THR A 1 88 ? 22.646 -7.380 -10.347 1.00 81.69 88 THR A O 1
ATOM 675 N N . GLN A 1 89 ? 23.066 -5.328 -9.535 1.00 83.00 89 GLN A N 1
ATOM 676 C CA . GLN A 1 89 ? 21.670 -4.979 -9.288 1.00 83.00 89 GLN A CA 1
ATOM 677 C C . GLN A 1 89 ? 21.107 -4.280 -10.520 1.00 83.00 89 GLN A C 1
ATOM 679 O O . GLN A 1 89 ? 21.655 -3.273 -10.965 1.00 83.00 89 GLN A O 1
ATOM 684 N N . LEU A 1 90 ? 20.022 -4.821 -11.054 1.00 88.19 90 LEU A N 1
ATOM 685 C CA . LEU A 1 90 ? 19.248 -4.239 -12.133 1.00 88.19 90 LEU A CA 1
ATOM 686 C C . LEU A 1 90 ? 17.948 -3.693 -11.550 1.00 88.19 90 LEU A C 1
ATOM 688 O O . LEU A 1 90 ? 17.253 -4.414 -10.841 1.00 88.19 90 LEU A O 1
ATOM 692 N N . SER A 1 91 ? 17.620 -2.446 -11.871 1.00 91.38 91 SER A N 1
ATOM 693 C CA . SER A 1 91 ? 16.344 -1.834 -11.507 1.00 91.38 91 SER A CA 1
ATOM 694 C C . SER A 1 91 ? 15.606 -1.461 -12.784 1.00 91.38 91 SER A C 1
ATOM 696 O O . SER A 1 91 ? 16.149 -0.750 -13.633 1.00 91.38 91 SER A O 1
ATOM 698 N N . LEU A 1 92 ? 14.395 -1.986 -12.950 1.00 94.06 92 LEU A N 1
ATOM 699 C CA . LEU A 1 92 ? 13.483 -1.599 -14.020 1.00 94.06 92 LEU A CA 1
ATOM 700 C C . LEU A 1 92 ? 12.298 -0.891 -13.390 1.00 94.06 92 LEU A C 1
ATOM 702 O O . LEU A 1 92 ? 11.658 -1.458 -12.509 1.00 94.06 92 LEU A O 1
ATOM 706 N N . THR A 1 93 ? 11.978 0.299 -13.884 1.00 95.12 93 THR A N 1
ATOM 707 C CA . THR A 1 93 ? 10.844 1.086 -13.400 1.00 95.12 93 THR A CA 1
ATOM 708 C C . THR A 1 93 ? 9.976 1.494 -14.576 1.00 95.12 93 THR A C 1
ATOM 710 O O . THR A 1 93 ? 10.439 2.170 -15.493 1.00 95.12 93 THR A O 1
ATOM 713 N N . ALA A 1 94 ? 8.708 1.101 -14.531 1.00 95.88 94 ALA A N 1
ATOM 714 C CA . ALA A 1 94 ? 7.661 1.590 -15.409 1.00 95.88 94 ALA A CA 1
ATOM 715 C C . ALA A 1 94 ? 6.785 2.571 -14.625 1.00 95.88 94 ALA A C 1
ATOM 717 O O . ALA A 1 94 ? 6.336 2.271 -13.517 1.00 95.88 94 ALA A O 1
ATOM 718 N N . ARG A 1 95 ? 6.548 3.751 -15.194 1.00 94.25 95 ARG A N 1
ATOM 719 C CA . ARG A 1 95 ? 5.566 4.709 -14.677 1.00 94.25 95 ARG A CA 1
ATOM 720 C C . ARG A 1 95 ? 4.272 4.515 -15.448 1.00 94.25 95 ARG A C 1
ATOM 722 O O . ARG A 1 95 ? 4.325 4.312 -16.659 1.00 94.25 95 ARG A O 1
ATOM 729 N N . MET A 1 96 ? 3.151 4.526 -14.742 1.00 89.31 96 MET A N 1
ATOM 730 C CA . MET A 1 96 ? 1.842 4.460 -15.382 1.00 89.31 96 MET A CA 1
ATOM 731 C C . MET A 1 96 ? 1.384 5.869 -15.743 1.00 89.31 96 MET A C 1
ATOM 733 O O . MET A 1 96 ? 1.750 6.839 -15.072 1.00 89.31 96 MET A O 1
ATOM 737 N N . ASP A 1 97 ? 0.610 5.974 -16.819 1.00 89.44 97 ASP A N 1
ATOM 738 C CA . ASP A 1 97 ? -0.032 7.229 -17.181 1.00 89.44 97 ASP A CA 1
ATOM 739 C C . ASP A 1 97 ? -1.049 7.619 -16.109 1.00 89.44 97 ASP A C 1
ATOM 741 O O . ASP A 1 97 ? -1.686 6.767 -15.485 1.00 89.44 97 ASP A O 1
ATOM 745 N N . THR A 1 98 ? -1.210 8.922 -15.901 1.00 86.06 98 THR A N 1
ATOM 746 C CA . THR A 1 98 ? -2.227 9.434 -14.987 1.00 86.06 98 THR A CA 1
ATOM 747 C C . THR A 1 98 ? -3.607 8.963 -15.455 1.00 86.06 98 THR A C 1
ATOM 749 O O . THR A 1 98 ? -3.941 9.174 -16.624 1.00 86.06 98 THR A O 1
ATOM 752 N N . PRO A 1 99 ? -4.431 8.361 -14.581 1.00 86.75 99 PRO A N 1
ATOM 753 C CA . PRO A 1 99 ? -5.759 7.914 -14.972 1.00 86.75 99 PRO A CA 1
ATOM 754 C C . PRO A 1 99 ? -6.634 9.098 -15.406 1.00 86.75 99 PRO A C 1
ATOM 756 O O . PRO A 1 99 ? -6.603 10.165 -14.791 1.00 86.75 99 PRO A O 1
ATOM 759 N N . ASP A 1 100 ? -7.473 8.880 -16.425 1.00 90.50 100 ASP A N 1
ATOM 760 C CA . ASP A 1 100 ? -8.393 9.900 -16.962 1.00 90.50 100 ASP A CA 1
ATOM 761 C C . ASP A 1 100 ? -9.368 10.445 -15.908 1.00 90.50 100 ASP A C 1
ATOM 763 O O . ASP A 1 100 ? -9.847 11.577 -15.996 1.00 90.50 100 ASP A O 1
ATOM 767 N N . LEU A 1 101 ? -9.699 9.614 -14.917 1.00 92.38 101 LEU A N 1
ATOM 768 C CA . LEU A 1 101 ? -10.606 9.954 -13.833 1.00 92.38 101 LEU A CA 1
ATOM 769 C C . LEU A 1 101 ? -9.859 9.958 -12.499 1.00 92.38 101 LEU A C 1
ATOM 771 O O . LEU A 1 101 ? -9.132 9.007 -12.205 1.00 92.38 101 LEU A O 1
ATOM 775 N N . PRO A 1 102 ? -10.110 10.955 -11.629 1.00 91.75 102 PRO A N 1
ATOM 776 C CA . PRO A 1 102 ? -9.655 10.882 -10.248 1.00 91.75 102 PRO A CA 1
ATOM 777 C C . PRO A 1 102 ? -10.308 9.683 -9.543 1.00 91.75 102 PRO A C 1
ATOM 779 O O . PRO A 1 102 ? -11.389 9.240 -9.940 1.00 91.75 102 PRO A O 1
ATOM 782 N N . ALA A 1 103 ? -9.708 9.207 -8.448 1.00 90.75 103 ALA A N 1
ATOM 783 C CA . ALA A 1 103 ? -10.163 8.014 -7.722 1.00 90.75 103 ALA A CA 1
ATOM 784 C C . ALA A 1 103 ? -11.678 8.008 -7.426 1.00 90.75 103 ALA A C 1
ATOM 786 O O . ALA A 1 103 ? -12.370 7.036 -7.722 1.00 90.75 103 ALA A O 1
ATOM 787 N N . TYR A 1 104 ? -12.229 9.123 -6.933 1.00 93.81 104 TYR A N 1
ATOM 788 C CA . TYR A 1 104 ? -13.674 9.242 -6.697 1.00 93.81 104 TYR A CA 1
ATOM 789 C C . TYR A 1 104 ? -14.508 9.220 -7.983 1.00 93.81 104 TYR A C 1
ATOM 791 O O . TYR A 1 104 ? -15.598 8.654 -7.989 1.00 93.81 104 TYR A O 1
ATOM 799 N N . GLY A 1 105 ? -14.007 9.800 -9.077 1.00 94.81 105 GLY A N 1
ATOM 800 C CA . GLY A 1 105 ? -14.670 9.736 -10.380 1.00 94.81 105 GLY A CA 1
ATOM 801 C C . GLY A 1 105 ? -14.763 8.301 -10.891 1.00 94.81 105 GLY A C 1
ATOM 802 O O . GLY A 1 105 ? -15.813 7.892 -11.385 1.00 94.81 105 GLY A O 1
ATOM 803 N N . ARG A 1 106 ? -13.698 7.511 -10.696 1.00 93.75 106 ARG A N 1
ATOM 804 C CA . ARG A 1 106 ? -13.702 6.087 -11.032 1.00 93.75 106 ARG A CA 1
ATOM 805 C C . ARG A 1 106 ? -14.700 5.295 -10.184 1.00 93.75 106 ARG A C 1
ATOM 807 O O . ARG A 1 106 ? -15.517 4.579 -10.751 1.00 93.75 106 ARG A O 1
ATOM 814 N N . LEU A 1 107 ? -14.693 5.480 -8.862 1.00 94.62 107 LEU A N 1
ATOM 815 C CA . LEU A 1 107 ? -15.630 4.796 -7.960 1.00 94.62 107 LEU A CA 1
ATOM 816 C C . LEU A 1 107 ? -17.096 5.097 -8.304 1.00 94.62 107 LEU A C 1
ATOM 818 O O . LEU A 1 107 ? -17.923 4.190 -8.342 1.00 94.62 107 LEU A O 1
ATOM 822 N N . LEU A 1 108 ? -17.425 6.360 -8.592 1.00 95.00 108 LEU A N 1
ATOM 823 C CA . LEU A 1 108 ? -18.783 6.743 -8.984 1.00 95.00 108 LEU A CA 1
ATOM 824 C C . LEU A 1 108 ? -19.192 6.124 -10.326 1.00 95.00 108 LEU A C 1
ATOM 826 O O . LEU A 1 108 ? -20.331 5.681 -10.469 1.00 95.00 108 LEU A O 1
ATOM 830 N N . LEU A 1 109 ? -18.279 6.070 -11.299 1.00 95.25 109 LEU A N 1
ATOM 831 C CA . LEU A 1 109 ? -18.538 5.427 -12.586 1.00 95.25 109 LEU A CA 1
ATOM 832 C C . LEU A 1 109 ? -18.833 3.931 -12.423 1.00 95.25 109 LEU A C 1
ATOM 834 O O . LEU A 1 109 ? -19.761 3.427 -13.056 1.00 95.25 109 LEU A O 1
ATOM 838 N N . ASP A 1 110 ? -18.079 3.240 -11.571 1.00 94.56 110 ASP A N 1
ATOM 839 C CA . ASP A 1 110 ? -18.273 1.812 -11.314 1.00 94.56 110 ASP A CA 1
ATOM 840 C C . ASP A 1 110 ? -19.629 1.562 -10.619 1.00 94.56 110 ASP A C 1
ATOM 842 O O . ASP A 1 110 ? -20.381 0.685 -11.044 1.00 94.56 110 ASP A O 1
ATOM 846 N N . VAL A 1 111 ? -20.044 2.427 -9.680 1.00 94.50 111 VAL A N 1
ATOM 847 C CA . VAL A 1 111 ? -21.398 2.391 -9.085 1.00 94.50 111 VAL A CA 1
ATOM 848 C C . VAL A 1 111 ? -22.494 2.565 -10.141 1.00 94.50 111 VAL A C 1
ATOM 850 O O . VAL A 1 111 ? -23.457 1.800 -10.154 1.00 94.50 111 VAL A O 1
ATOM 853 N N . LEU A 1 112 ? -22.355 3.535 -11.051 1.00 96.06 112 LEU A N 1
ATOM 854 C CA . LEU A 1 112 ? -23.330 3.760 -12.128 1.00 96.06 112 LEU A CA 1
ATOM 855 C C . LEU A 1 112 ? -23.404 2.585 -13.115 1.00 96.06 112 LEU A C 1
ATOM 857 O O . LEU A 1 112 ? -24.448 2.359 -13.724 1.00 96.06 112 LEU A O 1
ATOM 861 N N . ARG A 1 113 ? -22.308 1.835 -13.270 1.00 96.69 113 ARG A N 1
ATOM 862 C CA . ARG A 1 113 ? -22.238 0.617 -14.090 1.00 96.69 113 ARG A CA 1
ATOM 863 C C . ARG A 1 113 ? -22.699 -0.639 -13.351 1.00 96.69 113 ARG A C 1
ATOM 865 O O . ARG A 1 113 ? -22.835 -1.680 -13.988 1.00 96.69 113 ARG A O 1
ATOM 872 N N . GLY A 1 114 ? -22.947 -0.550 -12.044 1.00 95.06 114 GLY A N 1
ATOM 873 C CA . GLY A 1 114 ? -23.244 -1.708 -11.204 1.00 95.06 114 GLY A CA 1
ATOM 874 C C . GLY A 1 114 ? -22.052 -2.656 -11.043 1.00 95.06 114 GLY A C 1
ATOM 875 O O . GLY A 1 114 ? -22.264 -3.849 -10.845 1.00 95.06 114 GLY A O 1
ATOM 876 N N . ASP A 1 115 ? -20.820 -2.149 -11.153 1.00 94.88 115 ASP A N 1
ATOM 877 C CA . ASP A 1 115 ? -19.586 -2.915 -10.968 1.00 94.88 115 ASP A CA 1
ATOM 878 C C . ASP A 1 115 ? -19.053 -2.738 -9.531 1.00 94.88 115 ASP A C 1
ATOM 880 O O . ASP A 1 115 ? -18.611 -1.647 -9.163 1.00 94.88 115 ASP A O 1
ATOM 884 N N . PRO A 1 116 ? -19.087 -3.785 -8.687 1.00 89.88 116 PRO A N 1
ATOM 885 C CA . PRO A 1 116 ? -18.627 -3.70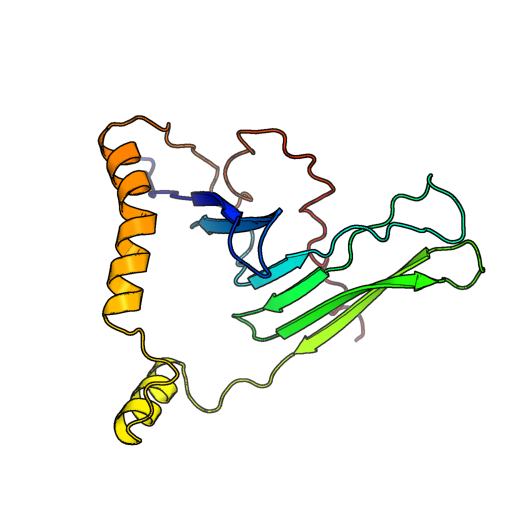3 -7.308 1.00 89.88 116 PRO A CA 1
ATOM 886 C C . PRO A 1 116 ? -17.116 -3.948 -7.145 1.00 89.88 116 PRO A C 1
ATOM 888 O O . PRO A 1 116 ? -16.656 -4.023 -6.006 1.00 89.88 116 PRO A O 1
ATOM 891 N N . ALA A 1 117 ? -16.331 -4.096 -8.220 1.00 90.19 117 ALA A N 1
ATOM 892 C CA . ALA A 1 117 ? -14.931 -4.535 -8.148 1.00 90.19 117 ALA A CA 1
ATOM 893 C C . ALA A 1 117 ? -14.016 -3.675 -7.252 1.00 90.19 117 ALA A C 1
ATOM 895 O O . ALA A 1 117 ? -13.076 -4.207 -6.665 1.00 90.19 117 ALA A O 1
ATOM 896 N N . LEU A 1 118 ? -14.285 -2.370 -7.124 1.00 90.81 118 LEU A N 1
ATOM 897 C CA . LEU A 1 118 ? -13.530 -1.449 -6.257 1.00 90.81 118 LEU A CA 1
ATOM 898 C C . LEU A 1 118 ? -14.253 -1.110 -4.942 1.00 90.81 118 LEU A C 1
ATOM 900 O O . LEU A 1 118 ? -13.866 -0.176 -4.238 1.00 90.81 118 LEU A O 1
ATOM 904 N N . SER A 1 119 ? -15.321 -1.837 -4.616 1.00 90.75 119 SER A N 1
ATOM 905 C CA . SER A 1 119 ? -16.082 -1.652 -3.382 1.00 90.75 119 SER A CA 1
ATOM 906 C C . SER A 1 119 ? -15.687 -2.681 -2.326 1.00 90.75 119 SER A C 1
ATOM 908 O O . SER A 1 119 ? -15.431 -3.842 -2.635 1.00 90.75 119 SER A O 1
ATOM 910 N N . ILE A 1 120 ? -15.660 -2.248 -1.066 1.00 93.62 120 ILE A N 1
ATOM 911 C CA . ILE A 1 120 ? -15.423 -3.135 0.076 1.00 93.62 120 ILE A CA 1
ATOM 912 C C . ILE A 1 120 ? -16.735 -3.838 0.413 1.00 93.62 120 ILE A C 1
ATOM 914 O O . ILE A 1 120 ? -17.771 -3.190 0.589 1.00 93.62 120 ILE A O 1
ATOM 918 N N . ARG A 1 121 ? -16.692 -5.166 0.523 1.00 94.31 121 ARG A N 1
ATOM 919 C CA . ARG A 1 121 ? -17.863 -5.959 0.917 1.00 94.31 121 ARG A CA 1
ATOM 920 C C . ARG A 1 121 ? -18.092 -5.882 2.432 1.00 94.31 121 ARG A C 1
ATOM 922 O O . ARG A 1 121 ? -17.173 -5.622 3.202 1.00 94.31 121 ARG A O 1
ATOM 929 N N . GLY A 1 122 ? -19.328 -6.116 2.877 1.00 95.81 122 GLY A N 1
ATOM 930 C CA . GLY A 1 122 ? -19.675 -6.029 4.304 1.00 95.81 122 GLY A CA 1
ATOM 931 C C . GLY A 1 122 ? -18.899 -7.015 5.185 1.00 95.81 122 GLY A C 1
ATOM 932 O O . GLY A 1 122 ? -18.391 -6.633 6.232 1.00 95.81 122 GLY A O 1
ATOM 933 N N . ASP A 1 123 ? -18.737 -8.253 4.716 1.00 96.62 123 ASP A N 1
ATOM 934 C CA . ASP A 1 123 ? -17.929 -9.286 5.371 1.00 96.62 123 ASP A CA 1
ATOM 935 C C . ASP A 1 123 ? -16.446 -8.894 5.449 1.00 96.62 123 ASP A C 1
ATOM 937 O O . ASP A 1 123 ? -15.821 -9.035 6.496 1.00 96.62 123 ASP A O 1
ATOM 941 N N . GLU A 1 124 ? -15.891 -8.324 4.378 1.00 95.00 124 GLU A N 1
ATOM 942 C CA . GLU A 1 124 ? -14.514 -7.813 4.371 1.00 95.00 124 GLU A CA 1
ATOM 943 C C . GLU A 1 124 ? -14.299 -6.693 5.403 1.00 95.00 124 GLU A C 1
ATOM 945 O O . GLU A 1 124 ? -13.290 -6.686 6.114 1.00 95.00 124 GLU A O 1
ATOM 950 N N . ALA A 1 125 ? -15.261 -5.775 5.539 1.00 96.44 125 ALA A N 1
ATOM 951 C CA . ALA A 1 125 ? -15.202 -4.714 6.540 1.00 96.44 125 ALA A CA 1
ATOM 952 C C . ALA A 1 125 ? -15.241 -5.265 7.978 1.00 96.44 125 ALA A C 1
ATOM 954 O O . ALA A 1 125 ? -14.485 -4.800 8.834 1.00 96.44 125 ALA A O 1
ATOM 955 N N . GLU A 1 126 ? -16.082 -6.266 8.251 1.00 97.31 126 GLU A N 1
ATOM 956 C CA . GLU A 1 126 ? -16.148 -6.926 9.561 1.00 97.31 126 GLU A CA 1
ATOM 957 C C . GLU A 1 126 ? -14.838 -7.649 9.916 1.00 97.31 126 GLU A C 1
ATOM 959 O O . GLU A 1 126 ? -14.358 -7.541 11.049 1.00 97.31 126 GLU A O 1
ATOM 964 N N . GLU A 1 127 ? -14.216 -8.341 8.955 1.00 95.31 127 GLU A N 1
ATOM 965 C CA . GLU A 1 127 ? -12.907 -8.975 9.161 1.00 95.31 127 GLU A CA 1
ATOM 966 C C . GLU A 1 127 ? -11.802 -7.943 9.410 1.00 95.31 127 GLU A C 1
ATOM 968 O O . GLU A 1 127 ? -10.978 -8.124 10.311 1.00 95.31 127 GLU A O 1
ATOM 973 N N . ALA A 1 128 ? -11.797 -6.833 8.664 1.00 94.00 128 ALA A N 1
ATOM 974 C CA . ALA A 1 128 ? -10.837 -5.752 8.870 1.00 94.00 128 ALA A CA 1
ATOM 975 C C . ALA A 1 128 ? -10.931 -5.187 10.297 1.00 94.00 128 ALA A C 1
ATOM 977 O O . ALA A 1 128 ? -9.908 -5.025 10.969 1.00 94.00 128 ALA A O 1
ATOM 978 N N . TRP A 1 129 ? -12.150 -4.968 10.800 1.00 95.75 129 TRP A N 1
ATOM 979 C CA . TRP A 1 129 ? -12.366 -4.555 12.187 1.00 95.75 129 TRP A CA 1
ATOM 980 C C . TRP A 1 129 ? -11.888 -5.601 13.186 1.00 95.75 129 TRP A C 1
ATOM 982 O O . TRP A 1 129 ? -11.196 -5.249 14.137 1.00 95.75 129 TRP A O 1
ATOM 992 N N . ARG A 1 130 ? -12.158 -6.889 12.955 1.00 95.88 130 ARG A N 1
ATOM 993 C CA . ARG A 1 130 ? -11.685 -7.965 13.840 1.00 95.88 130 ARG A CA 1
ATOM 994 C C . ARG A 1 130 ? -10.160 -8.014 13.955 1.00 95.88 130 ARG A C 1
ATOM 996 O O . ARG A 1 130 ? -9.641 -8.354 15.017 1.00 95.88 130 ARG A O 1
ATOM 1003 N N . VAL A 1 131 ? -9.444 -7.669 12.885 1.00 92.19 131 VAL A N 1
ATOM 1004 C CA . VAL A 1 131 ? -7.976 -7.586 12.883 1.00 92.19 131 VAL A CA 1
ATOM 1005 C C . VAL A 1 131 ? -7.473 -6.353 13.643 1.00 92.19 131 VAL A C 1
ATOM 1007 O O . VAL A 1 131 ? -6.477 -6.447 14.361 1.00 92.19 131 VAL A O 1
ATOM 1010 N N . VAL A 1 132 ? -8.131 -5.201 13.491 1.00 93.00 132 VAL A N 1
ATOM 1011 C CA . VAL A 1 132 ? -7.679 -3.923 14.072 1.00 93.00 132 VAL A CA 1
ATOM 1012 C C . VAL A 1 132 ? -8.084 -3.769 15.542 1.00 93.00 132 VAL A C 1
ATOM 1014 O O . VAL A 1 132 ? -7.316 -3.212 16.328 1.00 93.00 132 VAL A O 1
ATOM 1017 N N . GLU A 1 133 ? -9.240 -4.303 15.934 1.00 95.75 133 GLU A N 1
ATOM 1018 C CA . GLU A 1 133 ? -9.824 -4.153 17.272 1.00 95.75 133 GLU A CA 1
ATOM 1019 C C . GLU A 1 133 ? -8.841 -4.496 18.410 1.00 95.75 133 GLU A C 1
ATOM 1021 O O . GLU A 1 133 ? -8.628 -3.643 19.272 1.00 95.75 133 GLU A O 1
ATOM 1026 N N . PRO A 1 134 ? -8.121 -5.641 18.412 1.00 93.94 134 PRO A N 1
ATOM 1027 C CA . PRO A 1 134 ? -7.194 -5.962 19.499 1.00 93.94 134 PRO A CA 1
ATOM 1028 C C . PRO A 1 134 ? -6.052 -4.948 19.661 1.00 93.94 134 PRO A C 1
ATOM 1030 O O . PRO A 1 134 ? -5.543 -4.771 20.771 1.00 93.94 134 PRO A O 1
ATOM 1033 N N . VAL A 1 135 ? -5.638 -4.294 18.568 1.00 90.62 135 VAL A N 1
ATOM 1034 C CA . VAL A 1 135 ? -4.606 -3.246 18.584 1.00 90.62 135 VAL A CA 1
ATOM 1035 C C . VAL A 1 135 ? -5.155 -1.984 19.242 1.00 90.62 135 VAL A C 1
ATOM 1037 O O . VAL A 1 135 ? -4.497 -1.426 20.121 1.00 90.62 135 VAL A O 1
ATOM 1040 N N . LEU A 1 136 ? -6.373 -1.576 18.873 1.00 91.94 136 LEU A N 1
ATOM 1041 C CA . LEU A 1 136 ? -7.049 -0.424 19.471 1.00 91.94 136 LEU A CA 1
ATOM 1042 C C . LEU A 1 136 ? -7.272 -0.637 20.969 1.00 91.94 136 LEU A C 1
ATOM 1044 O O . LEU A 1 136 ? -6.837 0.192 21.769 1.00 91.94 136 LEU A O 1
ATOM 1048 N N . 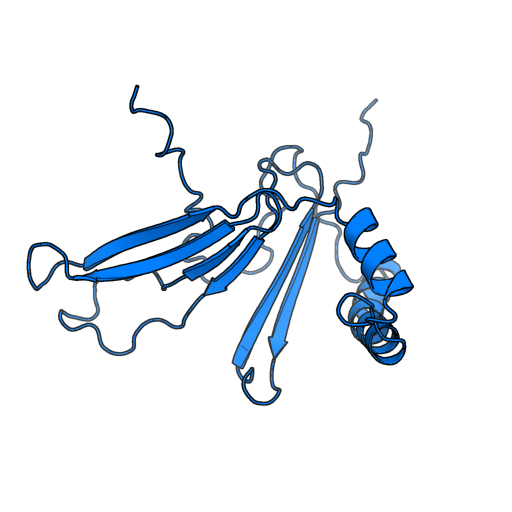SER A 1 137 ? -7.820 -1.788 21.374 1.00 94.06 137 SER A N 1
ATOM 1049 C CA . SER A 1 137 ? -8.049 -2.055 22.796 1.00 94.06 137 SER A CA 1
ATOM 1050 C C . SER A 1 137 ? -6.735 -2.144 23.593 1.00 94.06 137 SER A C 1
ATOM 1052 O O . SER A 1 137 ? -6.707 -1.858 24.791 1.00 94.06 137 SER A O 1
ATOM 1054 N N . ALA A 1 138 ? -5.622 -2.562 22.973 1.00 92.00 138 ALA A N 1
ATOM 1055 C CA . ALA A 1 138 ? -4.311 -2.555 23.626 1.00 92.00 138 ALA A CA 1
ATOM 1056 C C . ALA A 1 138 ? -3.790 -1.129 23.873 1.00 92.00 138 ALA A C 1
ATOM 1058 O O . ALA A 1 138 ? -3.196 -0.884 24.926 1.00 92.00 138 ALA A O 1
ATOM 1059 N N . TRP A 1 139 ? -4.033 -0.196 22.947 1.00 90.25 139 TRP A N 1
ATOM 1060 C CA . TRP A 1 139 ? -3.707 1.221 23.130 1.00 90.25 139 TRP A CA 1
ATOM 1061 C C . TRP A 1 139 ? -4.577 1.884 24.194 1.00 90.25 139 TRP A C 1
ATOM 1063 O O . TRP A 1 139 ? -4.039 2.578 25.052 1.00 90.25 139 TRP A O 1
ATOM 1073 N N . GLU A 1 140 ? -5.883 1.617 24.203 1.00 92.06 140 GLU A N 1
ATOM 1074 C CA . GLU A 1 140 ? -6.799 2.144 25.227 1.00 92.06 140 GLU A CA 1
ATOM 1075 C C . GLU A 1 140 ? -6.400 1.714 26.643 1.00 92.06 140 GLU A C 1
ATOM 1077 O O . GLU A 1 140 ? -6.481 2.496 27.588 1.00 92.06 140 GLU A O 1
ATOM 1082 N N . ARG A 1 141 ? -5.907 0.478 26.790 1.00 95.12 141 ARG A N 1
ATOM 1083 C CA . ARG A 1 141 ? -5.395 -0.054 28.061 1.00 95.12 141 ARG A CA 1
ATOM 1084 C C . ARG A 1 141 ? -3.954 0.364 28.379 1.00 95.12 141 ARG A C 1
ATOM 1086 O O . ARG A 1 141 ? -3.426 -0.061 29.403 1.00 95.12 141 ARG A O 1
ATOM 1093 N N . GLY A 1 142 ? -3.292 1.131 27.511 1.00 91.81 142 GLY A N 1
ATOM 1094 C CA . GLY A 1 142 ? -1.902 1.554 27.703 1.00 91.81 142 GLY A CA 1
ATOM 1095 C C . GLY A 1 142 ? -0.884 0.406 27.704 1.00 91.81 142 GLY A C 1
ATOM 1096 O O . GLY A 1 142 ? 0.184 0.537 28.295 1.00 91.81 142 GLY A O 1
ATOM 1097 N N . LEU A 1 143 ? -1.195 -0.729 27.062 1.00 91.81 143 LEU A N 1
ATOM 1098 C CA . LEU A 1 143 ? -0.323 -1.915 27.045 1.00 91.81 143 LEU A CA 1
ATOM 1099 C C . LEU A 1 143 ? 0.900 -1.757 26.133 1.00 91.81 143 LEU A C 1
ATOM 1101 O O . LEU A 1 143 ? 1.857 -2.521 26.243 1.00 91.81 143 LEU A O 1
ATOM 1105 N N . VAL A 1 144 ? 0.862 -0.794 25.212 1.00 85.56 144 VAL A N 1
ATOM 1106 C CA . VAL A 1 144 ? 1.949 -0.496 24.277 1.00 85.56 144 VAL A CA 1
ATOM 1107 C C . VAL A 1 144 ? 2.314 0.979 24.433 1.00 85.56 144 VAL A C 1
ATOM 1109 O O . VAL A 1 144 ? 1.419 1.818 24.303 1.00 85.56 144 VAL A O 1
ATOM 1112 N N . PRO A 1 145 ? 3.591 1.327 24.685 1.00 83.38 145 PRO A N 1
ATOM 1113 C CA . PRO A 1 145 ? 3.982 2.724 24.801 1.00 83.38 145 PRO A CA 1
ATOM 1114 C C . PRO A 1 145 ? 3.808 3.449 23.464 1.00 83.38 145 PRO A C 1
ATOM 1116 O O . PRO A 1 145 ? 4.068 2.884 22.393 1.00 83.38 145 PRO A O 1
ATOM 1119 N N . LEU A 1 146 ? 3.419 4.719 23.531 1.00 84.38 146 LEU A N 1
ATOM 1120 C CA . LEU A 1 146 ? 3.473 5.610 22.381 1.00 84.38 146 LEU A CA 1
ATOM 1121 C C . LEU A 1 146 ? 4.931 6.014 22.140 1.00 84.38 146 LEU A C 1
ATOM 1123 O O . LEU A 1 146 ? 5.596 6.496 23.051 1.00 84.38 146 LEU A O 1
ATOM 1127 N N . GLU A 1 147 ? 5.423 5.795 20.924 1.00 86.44 147 GLU A N 1
ATOM 1128 C CA . GLU A 1 147 ? 6.746 6.269 20.516 1.00 86.44 147 GLU A CA 1
ATOM 1129 C C . GLU A 1 147 ? 6.635 7.648 19.875 1.00 86.44 147 GLU A C 1
ATOM 1131 O O . GLU A 1 147 ? 5.738 7.893 19.066 1.00 86.44 147 GLU A O 1
ATOM 1136 N N . GLU A 1 148 ? 7.588 8.516 20.196 1.00 85.00 148 GLU A N 1
ATOM 1137 C CA . GLU A 1 148 ? 7.728 9.831 19.582 1.00 85.00 148 GLU A CA 1
ATOM 1138 C C . GLU A 1 148 ? 8.849 9.816 18.540 1.00 85.00 148 GLU A C 1
ATOM 1140 O O . GLU A 1 148 ? 9.810 9.050 18.633 1.00 85.00 148 GLU A O 1
ATOM 1145 N N . TYR A 1 149 ? 8.739 10.682 17.537 1.00 87.81 149 TYR A N 1
ATOM 1146 C CA . TYR A 1 149 ? 9.772 10.867 16.525 1.00 87.81 149 TYR A CA 1
ATOM 1147 C C . TYR A 1 149 ? 9.772 12.316 16.029 1.00 87.81 149 TYR A C 1
ATOM 1149 O O . TYR A 1 149 ? 8.709 12.921 15.920 1.00 87.81 149 TYR A O 1
ATOM 1157 N N . PRO A 1 150 ? 10.932 12.907 15.698 1.00 89.81 150 PRO A N 1
ATOM 1158 C CA . PRO A 1 150 ? 10.972 14.257 15.146 1.00 89.81 150 PRO A CA 1
ATOM 1159 C C . PRO A 1 150 ? 10.195 14.358 13.827 1.00 89.81 150 PRO A C 1
ATOM 1161 O O . PRO A 1 150 ? 10.293 13.475 12.972 1.00 89.81 150 PRO A O 1
ATOM 1164 N N . ALA A 1 151 ? 9.475 15.461 13.619 1.00 90.38 151 ALA A N 1
ATOM 1165 C CA . ALA A 1 151 ? 8.889 15.761 12.314 1.00 90.38 151 ALA A CA 1
ATOM 1166 C C . ALA A 1 151 ? 9.986 15.828 11.236 1.00 90.38 151 ALA A C 1
ATOM 1168 O O . ALA A 1 151 ? 11.033 16.437 11.450 1.00 90.38 151 ALA A O 1
ATOM 1169 N N . GLY A 1 152 ? 9.735 15.197 10.090 1.00 89.12 152 GLY A N 1
ATOM 1170 C CA . GLY A 1 152 ? 10.698 15.053 8.999 1.00 89.12 152 GLY A CA 1
ATOM 1171 C C . GLY A 1 152 ? 11.686 13.893 9.170 1.00 89.12 152 GLY A C 1
ATOM 1172 O O . GLY A 1 152 ? 12.550 13.722 8.320 1.00 89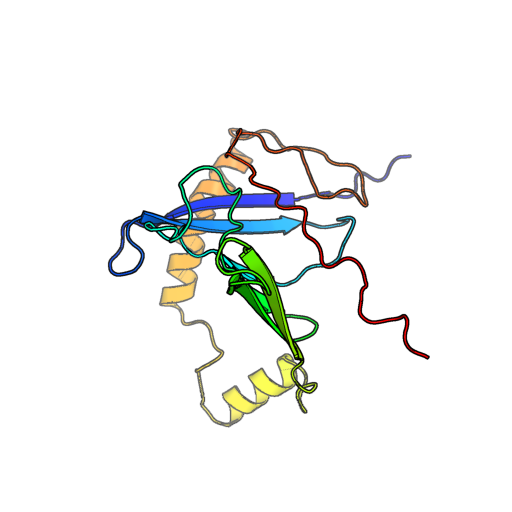.12 152 GLY A O 1
ATOM 1173 N N . SER A 1 153 ? 11.576 13.087 10.232 1.00 89.31 153 SER A N 1
ATOM 1174 C CA . SER A 1 153 ? 12.346 11.839 10.370 1.00 89.31 153 SER A CA 1
ATOM 1175 C C . SER A 1 153 ? 11.642 10.647 9.707 1.00 89.31 153 SER A C 1
ATOM 1177 O O . SER A 1 153 ? 10.486 10.739 9.293 1.00 89.31 153 SER A O 1
ATOM 1179 N N . ASP A 1 154 ? 12.307 9.493 9.644 1.00 86.31 154 ASP A N 1
ATOM 1180 C CA . ASP A 1 154 ? 11.748 8.250 9.089 1.00 86.31 154 ASP A CA 1
ATOM 1181 C C . ASP A 1 154 ? 10.782 7.502 10.023 1.00 86.31 154 ASP A C 1
ATOM 1183 O O . ASP A 1 154 ? 10.336 6.386 9.716 1.00 86.31 154 ASP A O 1
ATOM 1187 N N . GLY A 1 155 ? 10.420 8.135 11.139 1.00 86.44 155 GLY A N 1
ATOM 1188 C CA . GLY A 1 155 ? 9.595 7.567 12.193 1.00 86.44 155 GLY A CA 1
ATOM 1189 C C . GLY A 1 155 ? 10.423 7.127 13.404 1.00 86.44 155 GLY A C 1
ATOM 1190 O O . GLY A 1 155 ? 11.621 7.402 13.487 1.00 86.44 155 GLY A O 1
ATOM 1191 N N . PRO A 1 156 ? 9.785 6.455 14.374 1.00 85.00 156 PRO A N 1
ATOM 1192 C CA . PRO A 1 156 ? 10.452 6.024 15.593 1.00 85.00 156 PRO A CA 1
ATOM 1193 C C . PRO A 1 156 ? 11.443 4.883 15.316 1.00 85.00 156 PRO A C 1
ATOM 1195 O O . PRO A 1 156 ? 11.236 4.096 14.379 1.00 85.00 156 PRO A O 1
ATOM 1198 N N . PRO A 1 157 ? 12.496 4.745 16.143 1.00 78.12 157 PRO A N 1
ATOM 1199 C CA . PRO A 1 157 ? 13.463 3.669 15.992 1.00 78.12 157 PRO A CA 1
ATOM 1200 C C . PRO A 1 157 ? 12.788 2.290 16.128 1.00 78.12 157 PRO A C 1
ATOM 1202 O O . PRO A 1 157 ? 11.788 2.128 16.838 1.00 78.12 157 PRO A O 1
ATOM 1205 N N . PRO A 1 158 ? 13.305 1.256 15.446 1.00 68.81 158 PRO A N 1
ATOM 1206 C CA . PRO A 1 158 ? 12.752 -0.090 15.529 1.00 68.81 158 PRO A CA 1
ATOM 1207 C C . PRO A 1 158 ? 12.850 -0.646 16.963 1.00 68.81 158 PRO A C 1
ATOM 1209 O O . PRO A 1 158 ? 13.937 -0.823 17.498 1.00 68.81 158 PRO A O 1
ATOM 1212 N N . ARG A 1 159 ? 11.704 -0.997 17.573 1.00 63.16 159 ARG A N 1
ATOM 1213 C CA . ARG A 1 159 ? 11.645 -1.617 18.919 1.00 63.16 159 ARG A CA 1
ATOM 1214 C C . ARG A 1 159 ? 12.318 -2.993 19.010 1.00 63.16 159 ARG A C 1
ATOM 1216 O O . ARG A 1 159 ? 12.758 -3.397 20.080 1.00 63.16 159 ARG A O 1
ATOM 1223 N N . HIS A 1 160 ? 12.357 -3.730 17.903 1.00 55.53 160 HIS 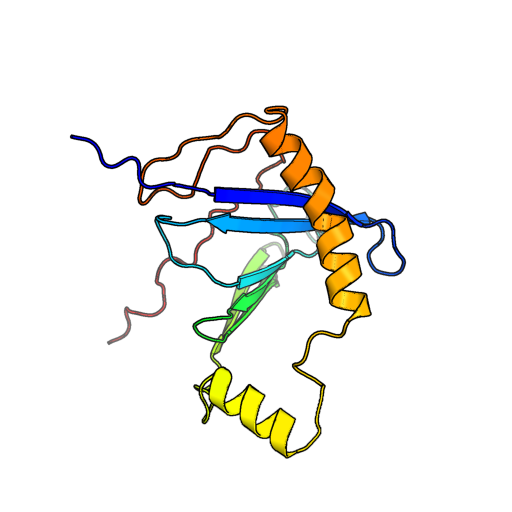A N 1
ATOM 1224 C CA . HIS A 1 160 ? 12.990 -5.043 17.821 1.00 55.53 160 HIS A CA 1
ATOM 1225 C C . HIS A 1 160 ? 14.013 -5.029 16.693 1.00 55.53 160 HIS A C 1
ATOM 1227 O O . HIS A 1 160 ? 13.665 -4.655 15.568 1.00 55.53 160 HIS A O 1
ATOM 1233 N N . ALA A 1 161 ? 15.229 -5.501 16.982 1.00 39.81 161 ALA A N 1
ATOM 1234 C CA . ALA A 1 161 ? 16.239 -5.828 15.984 1.00 39.81 161 ALA A CA 1
ATOM 1235 C C . ALA A 1 161 ? 15.716 -6.977 15.109 1.00 39.81 161 ALA A C 1
ATOM 1237 O O . ALA A 1 161 ? 15.974 -8.156 15.332 1.00 39.81 161 ALA A O 1
ATOM 1238 N N . THR A 1 162 ? 14.904 -6.637 14.116 1.00 42.84 162 THR A N 1
ATOM 1239 C CA . THR A 1 162 ? 14.816 -7.471 12.922 1.00 42.84 162 THR A CA 1
ATOM 1240 C C . THR A 1 162 ? 16.158 -7.293 12.219 1.00 42.84 162 THR A C 1
ATOM 1242 O O . THR A 1 162 ? 16.643 -6.166 12.233 1.00 42.84 162 THR A O 1
ATOM 1245 N N . PRO A 1 163 ? 16.794 -8.330 11.648 1.00 42.28 163 PRO A N 1
ATOM 1246 C CA . PRO A 1 163 ? 17.966 -8.127 10.807 1.00 42.28 163 PRO A CA 1
ATOM 1247 C C . PRO A 1 163 ? 17.575 -7.183 9.666 1.00 42.28 163 PRO A C 1
ATOM 1249 O O . PRO A 1 163 ? 16.959 -7.575 8.675 1.00 42.28 163 PRO A O 1
ATOM 1252 N N . GLU A 1 164 ? 17.850 -5.902 9.870 1.00 45.16 164 GLU A N 1
ATOM 1253 C CA . GLU A 1 164 ? 17.668 -4.838 8.908 1.00 45.16 164 GLU A CA 1
ATOM 1254 C C . GLU A 1 164 ? 18.805 -4.983 7.913 1.00 45.16 164 GLU A C 1
ATOM 1256 O O . GLU A 1 164 ? 19.864 -4.376 8.041 1.00 45.16 164 GLU A O 1
ATOM 1261 N N . ARG A 1 165 ? 18.608 -5.813 6.889 1.00 42.88 165 ARG A N 1
ATOM 1262 C CA . ARG A 1 165 ? 19.423 -5.676 5.687 1.00 42.88 165 ARG A CA 1
ATOM 1263 C C . ARG A 1 165 ? 18.870 -4.479 4.908 1.00 42.88 165 ARG A C 1
ATOM 1265 O O . ARG A 1 165 ? 18.052 -4.655 4.014 1.00 42.88 165 ARG A O 1
ATOM 1272 N N . ARG A 1 166 ? 19.267 -3.280 5.363 1.00 38.53 166 ARG A N 1
ATOM 1273 C CA . ARG A 1 166 ? 19.060 -1.936 4.784 1.00 38.53 166 ARG A CA 1
ATOM 1274 C C . ARG A 1 166 ? 17.671 -1.713 4.166 1.00 38.53 166 ARG A C 1
ATOM 1276 O O . ARG A 1 166 ? 17.472 -1.915 2.971 1.00 38.53 166 ARG A O 1
ATOM 1283 N N . ASP A 1 167 ? 16.744 -1.192 4.975 1.00 42.97 167 ASP A N 1
ATOM 1284 C CA . ASP A 1 167 ? 15.521 -0.529 4.486 1.00 42.97 167 ASP A CA 1
ATOM 1285 C C . ASP A 1 167 ? 15.843 0.785 3.710 1.00 42.97 167 ASP A C 1
ATOM 1287 O O . ASP A 1 167 ? 14.954 1.331 3.057 1.00 42.97 167 ASP A O 1
ATOM 1291 N N . ASP A 1 168 ? 17.116 1.221 3.702 1.00 39.56 168 ASP A N 1
ATOM 1292 C CA . ASP A 1 168 ? 17.589 2.557 3.284 1.00 39.56 168 ASP A CA 1
ATOM 1293 C C . ASP A 1 168 ? 18.143 2.656 1.856 1.00 39.56 168 ASP A C 1
ATOM 1295 O O . ASP A 1 168 ? 18.841 3.609 1.521 1.00 39.56 168 ASP A O 1
ATOM 1299 N N . LEU A 1 169 ? 17.846 1.707 0.971 1.00 35.97 169 LEU A N 1
ATOM 1300 C CA . LEU A 1 169 ? 18.018 1.971 -0.461 1.00 35.97 169 LEU A CA 1
ATOM 1301 C C . LEU A 1 169 ? 16.725 2.582 -0.983 1.00 35.97 169 LEU A C 1
ATOM 1303 O O . LEU A 1 169 ? 15.993 1.987 -1.774 1.00 35.97 169 LEU A O 1
ATOM 1307 N N . LEU A 1 170 ? 16.439 3.780 -0.472 1.00 37.91 170 LEU A N 1
ATOM 1308 C CA . LEU A 1 170 ? 15.703 4.762 -1.243 1.00 37.91 170 LEU A CA 1
ATOM 1309 C C . LEU A 1 170 ? 16.457 4.915 -2.567 1.00 37.91 170 LEU A C 1
ATOM 1311 O O . LEU A 1 170 ? 17.688 4.951 -2.587 1.00 37.91 170 LEU A O 1
ATOM 1315 N N . HIS A 1 171 ? 15.716 4.947 -3.671 1.00 35.66 171 HIS A N 1
ATOM 1316 C CA . HIS A 1 171 ? 16.208 5.548 -4.899 1.00 35.66 171 HIS A CA 1
ATOM 1317 C C . HIS A 1 171 ? 16.768 6.931 -4.535 1.00 35.66 171 HIS A C 1
ATOM 1319 O O . HIS A 1 171 ? 16.005 7.875 -4.349 1.00 35.66 171 HIS A O 1
ATOM 1325 N N . GLU A 1 172 ? 18.091 7.049 -4.412 1.00 29.86 172 GLU A N 1
ATOM 1326 C CA . GLU A 1 172 ? 18.745 8.318 -4.691 1.00 29.86 172 GLU A CA 1
ATOM 1327 C C . GLU A 1 172 ? 18.321 8.713 -6.105 1.00 29.86 172 GLU A C 1
ATOM 1329 O O . GLU A 1 172 ? 18.327 7.882 -7.019 1.00 29.86 172 GLU A O 1
ATOM 1334 N N . GLU A 1 173 ? 17.908 9.967 -6.253 1.00 33.03 173 GLU A N 1
ATOM 1335 C CA . GLU A 1 173 ? 17.587 10.646 -7.503 1.00 33.03 173 GLU A CA 1
ATOM 1336 C C . GLU A 1 173 ? 18.656 10.411 -8.589 1.00 33.03 173 GLU A C 1
ATOM 1338 O O . GLU A 1 173 ? 19.522 11.244 -8.836 1.00 33.03 173 GLU A O 1
ATOM 1343 N N . SER A 1 174 ? 18.597 9.279 -9.287 1.00 30.62 174 SER A N 1
ATOM 1344 C CA . SER A 1 174 ? 19.421 9.012 -10.474 1.00 30.62 174 SER A CA 1
ATOM 1345 C C . SER A 1 174 ? 18.633 9.178 -11.774 1.00 30.62 174 SER A C 1
ATOM 1347 O O . SER A 1 174 ? 19.091 8.778 -12.838 1.00 30.62 174 SER A O 1
ATOM 1349 N N . VAL A 1 175 ? 17.466 9.826 -11.719 1.00 32.47 175 VAL A N 1
ATOM 1350 C CA . VAL A 1 175 ? 16.727 10.264 -12.911 1.00 32.47 175 VAL A CA 1
ATOM 1351 C C . VAL A 1 175 ? 16.408 11.752 -12.789 1.00 32.47 175 VAL A C 1
ATOM 1353 O O . VAL A 1 175 ? 15.246 12.111 -12.745 1.00 32.47 175 VAL A O 1
ATOM 1356 N N . MET A 1 176 ? 17.436 12.598 -12.659 1.00 28.28 176 MET A N 1
ATOM 1357 C CA . MET A 1 176 ? 17.433 14.025 -13.045 1.00 28.28 176 MET A CA 1
ATOM 1358 C C . MET A 1 176 ? 18.885 14.553 -13.078 1.00 28.28 176 MET A C 1
ATOM 1360 O O . MET A 1 176 ? 19.275 15.440 -12.326 1.00 28.28 176 MET A O 1
ATOM 1364 N N . ARG A 1 177 ? 19.729 13.975 -13.938 1.00 28.34 177 ARG A N 1
ATOM 1365 C CA . ARG A 1 177 ? 20.954 14.626 -14.443 1.00 28.34 177 ARG A CA 1
ATOM 1366 C C . ARG A 1 177 ? 21.305 14.038 -15.803 1.00 28.34 177 ARG A C 1
ATOM 1368 O O . ARG A 1 177 ? 22.265 13.294 -15.965 1.00 28.34 177 ARG A O 1
ATOM 1375 N N . ALA A 1 178 ? 20.448 14.335 -16.764 1.00 30.62 178 ALA A N 1
ATOM 1376 C CA . ALA A 1 178 ? 20.763 14.232 -18.175 1.00 30.62 178 ALA A CA 1
ATOM 1377 C C . ALA A 1 178 ? 19.852 15.198 -18.932 1.00 30.62 178 ALA A C 1
ATOM 1379 O O . ALA A 1 178 ? 18.977 14.737 -19.646 1.00 30.62 178 ALA A O 1
ATOM 1380 N N . GLU A 1 179 ? 20.036 16.499 -18.689 1.00 30.02 179 GLU A N 1
ATOM 1381 C CA . GLU A 1 179 ? 20.021 17.581 -19.690 1.00 30.02 179 GLU A CA 1
ATOM 1382 C C . GLU A 1 179 ? 20.940 18.705 -19.191 1.00 30.02 179 GLU A C 1
ATOM 1384 O O . GLU A 1 179 ? 20.906 18.996 -17.969 1.00 30.02 179 GLU A O 1
#

pLDDT: mean 79.01, std 20.21, range [28.22, 97.31]

Sequence (179 aa):
MRAAASQSATRACWNSTAGAWAGTRFRLRSGKALGTDRKEVAVRFRSVPHLPFGQDQDVRPNVLRFGLEPESLSVDLTATGSRPETLTQLSLTARMDTPDLPAYGRLLLDVLRGDPALSIRGDEAEEAWRVVEPVLSAWERGLVPLEEYPAGSDGPPPRHATPERRDDLLHEESVMRAE

Foldseek 3Di:
DDPPPVFDWDWDKDQDCDDPRRRPIDIDIDTPLAQDDFDKDKDWDDPDPDDPADDPDPDGTWIWMAGPVQGKTKTWDWDQDPDNNDIDIDMDMDGDDDDPDDPVRVVVVCVVVVHCPVPQDPVNVVVVCVVCVVVVVCVVVVVDDGADDDRSHNDGDDPDPDVCPDPPPDPDPPPPPDD

Nearest PDB structures (foldseek):
  4lgv-assembly1_B  TM=8.337E-01  e=1.881E-04  Mycobacterium avium 104
  4lgv-assembly1_A  TM=7.958E-01  e=4.545E-04  Mycobacterium avium 104
  3u0k-assembly1_A  TM=2.638E-01  e=2.165E+00  Entacmaea quadricolor
  6p25-assembly1_B  TM=2.945E-01  e=3.082E+00  Saccharomyces cerevisiae W303

Solvent-accessible surface area (backbone atoms only — not comparable to full-atom values): 11625 Å² total; per-residue (Å²): 135,80,81,82,68,84,54,59,64,51,76,49,75,51,71,38,78,56,77,98,40,47,80,41,73,52,75,49,75,51,63,55,60,44,54,65,94,80,45,68,50,78,50,73,48,77,70,74,93,72,60,96,70,56,89,85,64,91,73,69,58,34,35,43,34,38,35,67,64,72,45,29,44,34,41,38,39,74,42,74,40,98,46,89,79,36,78,35,83,44,76,49,74,49,74,58,79,82,67,96,51,56,72,68,55,47,54,53,50,30,58,77,69,71,48,62,88,91,56,86,50,73,68,59,54,53,51,52,46,66,68,46,46,65,58,52,56,33,50,76,69,60,76,53,84,86,68,72,55,64,78,53,32,94,54,56,79,78,92,62,90,59,90,73,83,63,90,74,75,61,83,69,85,81,87,80,84,86,130

InterPro domains:
  IPR001282 Glucose-6-phosphate dehydrogenase [PTHR23429] (20-160)
  IPR022675 Glucose-6-phosphate dehydrogenase, C-terminal [PF02781] (20-161)

Mean predicted aligned error: 10.28 Å

Radius of gyration: 20.72 Å; Cα contacts (8 Å, |Δi|>4): 187; chains: 1; bounding box: 56×48×48 Å

Organism: Streptomyces coelicolor (strain ATCC BAA-471 / A3(2) / M145) (NCBI:txid100226)

Secondary structure (DSSP, 8-state):
--------EEEEEEE--SGGGTTPEEEEEEESSBSS---EEEEEPPPPS--TT-TTS--PPPEEEEEETTEEEEEEEEEE-SSTT-EEEEEEEEEPPPPSS-HHHHHHHHHHHT--TTSPPHHHHHHHHHHHHHHHHHHHTT-SPPPP--TTBS-SPPSS----S-TT----S-SS---